Protein AF-A0A8I1Y0J4-F1 (afdb_monomer_lite)

Radius of gyration: 30.96 Å; chains: 1; bounding box: 64×59×78 Å

Foldseek 3Di:
DDPCLVVLNVLVVQCVPPQFFDPVSNVCVVPPVPVSSVLSVLVVVLVVCVVVLLPPVVCVVVSLVSQLVNLVCSCVGRVPVVVSVVSNVVSVVSDDPVNVVVVVVVVVVVVVVVLVVLLVVLQVCLVVPVQQQAKEKEFAPQFPVRVVVVVVLVSQQSNNSYHYDYVVPPPVCVVLVHDPVQCLQWIWMAGSNGSPDIDTFLRVVLSSLVNRPVSVVVNVVSVVCVVVVNRVVVRNVVSVPTDGHDDPPPPPPPDPDPDPDD

Sequence (262 aa):
MGEMWQNGTALYYISQVREFSRPILDYMVNHYVGLTILFTYLSIIVKISFPFAVINKSLKPFVVIAMILFHAGIGIGMGLLTFSLIMIVMELLLFTDREYKKLYHFIKISFRKISITIRRKTRKLGYVSFQHKQILVFYDGWCPVCTNIKDNLYKLDYFRMLRLVSFRNSSLVQAYKLDVNELERRMHSFSMNDSSKIQRGIDSIAQICTRIPYLWWAVPFIIIFKKMGIGGYLYDYIASKRKVIPVGNCDDLCELQPKRVH

Structure (mmCIF, N/CA/C/O backbone):
data_AF-A0A8I1Y0J4-F1
#
_entry.id   AF-A0A8I1Y0J4-F1
#
loop_
_atom_site.group_PDB
_atom_site.id
_atom_site.type_symbol
_atom_site.label_atom_id
_atom_site.label_alt_id
_atom_site.label_comp_id
_atom_site.label_asym_id
_atom_site.label_entity_id
_atom_site.label_seq_id
_atom_site.pdbx_PDB_ins_code
_atom_site.Cartn_x
_atom_site.Cartn_y
_atom_site.Cartn_z
_atom_site.occupancy
_atom_site.B_iso_or_equiv
_atom_site.auth_seq_id
_atom_site.auth_comp_id
_atom_site.auth_asym_id
_atom_site.auth_atom_id
_atom_site.pdbx_PDB_model_num
ATOM 1 N N . MET A 1 1 ? 24.777 0.415 -37.347 1.00 61.56 1 MET A N 1
ATOM 2 C CA . MET A 1 1 ? 24.044 1.560 -36.753 1.00 61.56 1 MET A CA 1
ATOM 3 C C . MET A 1 1 ? 24.546 2.844 -37.398 1.00 61.56 1 MET A C 1
ATOM 5 O O . MET A 1 1 ? 25.732 2.892 -37.700 1.00 61.56 1 MET A O 1
ATOM 9 N N . GLY A 1 2 ? 23.677 3.836 -37.624 1.00 86.81 2 GLY A N 1
ATOM 10 C CA . GLY A 1 2 ? 24.054 5.120 -38.241 1.00 86.81 2 GLY A CA 1
ATOM 11 C C . GLY A 1 2 ? 24.901 6.023 -37.332 1.00 86.81 2 GLY A C 1
ATOM 12 O O . GLY A 1 2 ? 24.924 5.822 -36.118 1.00 86.81 2 GLY A O 1
ATOM 13 N N . GLU A 1 3 ? 25.568 7.022 -37.918 1.00 89.62 3 GLU A N 1
ATOM 14 C CA . GLU A 1 3 ? 26.552 7.899 -37.251 1.00 89.62 3 GLU A CA 1
ATOM 15 C C . GLU A 1 3 ? 26.012 8.607 -36.000 1.00 89.62 3 GLU A C 1
ATOM 17 O O . GLU A 1 3 ? 26.704 8.693 -34.989 1.00 89.62 3 GLU A O 1
ATOM 22 N N . MET A 1 4 ? 24.741 9.023 -36.001 1.00 89.19 4 MET A N 1
ATOM 23 C CA . MET A 1 4 ? 24.112 9.684 -34.845 1.00 89.19 4 MET A CA 1
ATOM 24 C C . MET A 1 4 ? 24.135 8.828 -33.566 1.00 89.19 4 MET A C 1
ATOM 26 O O . MET A 1 4 ? 24.232 9.351 -32.458 1.00 89.19 4 MET A O 1
ATOM 30 N N . TRP A 1 5 ? 24.052 7.501 -33.699 1.00 90.75 5 TRP A N 1
ATOM 31 C CA . TRP A 1 5 ? 24.112 6.583 -32.557 1.00 90.75 5 TRP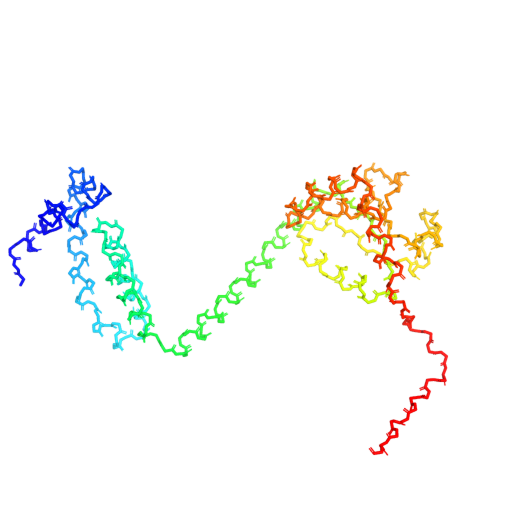 A CA 1
ATOM 32 C C . TRP A 1 5 ? 25.545 6.367 -32.069 1.00 90.75 5 TRP A C 1
ATOM 34 O O . TRP A 1 5 ? 25.752 6.192 -30.873 1.00 90.75 5 TRP A O 1
ATOM 44 N N . GLN A 1 6 ? 26.521 6.404 -32.980 1.00 91.69 6 GLN A N 1
ATOM 45 C CA . GLN A 1 6 ? 27.943 6.276 -32.648 1.00 91.69 6 GLN A CA 1
ATOM 46 C C . GLN A 1 6 ? 28.472 7.531 -31.953 1.00 91.69 6 GLN A C 1
ATOM 48 O O . GLN A 1 6 ? 29.283 7.428 -31.044 1.00 91.69 6 GLN A O 1
ATOM 53 N N . ASN A 1 7 ? 27.960 8.701 -32.337 1.00 91.62 7 ASN A N 1
ATOM 54 C CA . ASN A 1 7 ? 28.353 9.986 -31.763 1.00 91.62 7 ASN A CA 1
ATOM 55 C C . ASN A 1 7 ? 27.549 10.356 -30.501 1.00 91.62 7 ASN A C 1
ATOM 57 O O . ASN A 1 7 ? 27.765 11.418 -29.924 1.00 91.62 7 ASN A O 1
ATOM 61 N N . GLY A 1 8 ? 26.599 9.517 -30.066 1.00 91.94 8 GLY A N 1
ATOM 62 C CA . GLY A 1 8 ? 25.766 9.779 -28.885 1.00 91.94 8 GLY A CA 1
ATOM 63 C C . GLY A 1 8 ? 24.739 10.909 -29.059 1.00 91.94 8 GLY A C 1
ATOM 64 O O . GLY A 1 8 ? 24.173 11.375 -28.073 1.00 91.94 8 GLY A O 1
ATOM 65 N N . THR A 1 9 ? 24.483 11.350 -30.293 1.00 92.56 9 THR A N 1
ATOM 66 C CA . THR A 1 9 ? 23.595 12.479 -30.620 1.00 92.56 9 THR A CA 1
ATOM 67 C C . THR A 1 9 ? 22.200 12.049 -31.073 1.00 92.56 9 THR A C 1
ATOM 69 O O . THR A 1 9 ? 21.330 12.893 -31.272 1.00 92.56 9 THR A O 1
ATOM 72 N N . ALA A 1 10 ? 21.942 10.746 -31.215 1.00 92.50 10 ALA A N 1
ATOM 73 C CA . ALA A 1 10 ? 20.677 10.236 -31.743 1.00 92.50 10 ALA A CA 1
ATOM 74 C C . ALA A 1 10 ? 19.446 10.739 -30.976 1.00 92.50 10 ALA A C 1
ATOM 76 O O . ALA A 1 10 ? 18.481 11.169 -31.604 1.00 92.50 10 ALA A O 1
ATOM 77 N N . LEU A 1 11 ? 19.476 10.737 -29.637 1.00 91.75 11 LEU A N 1
ATOM 78 C CA . LEU A 1 11 ? 18.337 11.213 -28.848 1.00 91.75 11 LEU A CA 1
ATOM 79 C C . LEU A 1 11 ? 18.075 12.715 -29.045 1.00 91.75 11 LEU A C 1
ATOM 81 O O . LEU A 1 11 ? 16.916 13.120 -29.045 1.00 91.75 11 LEU A O 1
ATOM 85 N N . TYR A 1 12 ? 19.126 13.512 -29.284 1.00 92.44 12 TYR A N 1
ATOM 86 C CA . TYR A 1 12 ? 18.993 14.937 -29.591 1.00 92.44 12 TYR A CA 1
ATOM 87 C C . TYR A 1 12 ? 18.249 15.160 -30.903 1.00 92.44 12 TYR A C 1
ATOM 89 O O . TYR A 1 12 ? 17.273 15.899 -30.942 1.00 92.44 12 TYR A O 1
ATOM 97 N N . TYR A 1 13 ? 18.664 14.484 -31.974 1.00 91.50 13 TYR A N 1
ATOM 98 C CA . TYR A 1 13 ? 18.010 14.638 -33.273 1.00 91.50 13 TYR A CA 1
ATOM 99 C C . TYR A 1 13 ? 16.569 14.126 -33.264 1.00 91.50 13 TYR A C 1
ATOM 101 O O . TYR A 1 13 ? 15.699 14.733 -33.883 1.00 91.50 13 TYR A O 1
ATOM 109 N N . ILE A 1 14 ? 16.295 13.048 -32.522 1.00 89.94 14 ILE A N 1
ATOM 110 C CA . ILE A 1 14 ? 14.934 12.525 -32.363 1.00 89.94 14 ILE A CA 1
ATOM 111 C C . ILE A 1 14 ? 14.034 13.545 -31.652 1.00 89.94 14 ILE A C 1
ATOM 113 O O . ILE A 1 14 ? 12.892 13.726 -32.068 1.00 89.94 14 ILE A O 1
ATOM 117 N N . SER A 1 15 ? 14.531 14.246 -30.626 1.00 91.19 15 SER A N 1
ATOM 118 C CA . SER A 1 15 ? 13.727 15.239 -29.903 1.00 91.19 15 SER A CA 1
ATOM 119 C C . SER A 1 15 ? 13.452 16.519 -30.702 1.00 91.19 15 SER A C 1
ATOM 121 O O . SER A 1 15 ? 12.588 17.291 -30.296 1.00 91.19 15 SER A O 1
ATOM 123 N N . GLN A 1 16 ? 14.138 16.754 -31.829 1.00 91.56 16 GLN A N 1
ATOM 124 C CA . GLN A 1 16 ? 13.836 17.880 -32.728 1.00 91.56 16 GLN A CA 1
ATOM 125 C C . GLN A 1 16 ? 12.615 17.620 -33.623 1.00 91.56 16 GLN A C 1
ATOM 127 O O . GLN A 1 16 ? 12.078 18.547 -34.232 1.00 91.56 16 GLN A O 1
ATOM 132 N N . VAL A 1 17 ? 12.148 16.370 -33.700 1.00 93.12 17 VAL A N 1
ATOM 133 C CA . VAL A 1 17 ? 10.918 16.025 -34.416 1.00 93.12 17 VAL A CA 1
ATOM 134 C C . VAL A 1 17 ? 9.727 16.334 -33.514 1.00 93.12 17 VAL A C 1
ATOM 136 O O . VAL A 1 17 ? 9.515 15.676 -32.493 1.00 93.12 17 VAL A O 1
ATOM 139 N N . ARG A 1 18 ? 8.940 17.349 -33.887 1.00 89.12 18 ARG A N 1
ATOM 140 C CA . ARG A 1 18 ? 7.847 17.894 -33.060 1.00 89.12 18 ARG A CA 1
ATOM 141 C C . ARG A 1 18 ? 6.792 16.846 -32.716 1.00 89.12 18 ARG A C 1
ATOM 143 O O . ARG A 1 18 ? 6.231 16.869 -31.626 1.00 89.12 18 ARG A O 1
ATOM 150 N N . GLU A 1 19 ? 6.551 15.909 -33.623 1.00 90.06 19 GLU A N 1
ATOM 151 C CA . GLU A 1 19 ? 5.583 14.825 -33.478 1.00 90.06 19 GLU A CA 1
ATOM 152 C C . GLU A 1 19 ? 5.996 13.797 -32.409 1.00 90.06 19 GLU A C 1
ATOM 154 O O . GLU A 1 19 ? 5.130 13.146 -31.826 1.00 90.06 19 GLU A O 1
ATOM 159 N N . PHE A 1 20 ? 7.297 13.666 -32.120 1.00 88.62 20 PHE A N 1
ATOM 160 C CA . PHE A 1 20 ? 7.857 12.657 -31.209 1.00 88.62 20 PHE A CA 1
ATOM 161 C C . PHE A 1 20 ? 8.602 13.258 -30.013 1.00 88.62 20 PHE A C 1
ATOM 163 O O . PHE A 1 20 ? 9.415 12.579 -29.384 1.00 88.62 20 PHE A O 1
ATOM 170 N N . SER A 1 21 ? 8.328 14.520 -29.679 1.00 93.62 21 SER A N 1
ATOM 171 C CA . SER A 1 21 ? 9.000 15.229 -28.592 1.00 93.62 21 SER A CA 1
ATOM 172 C C . SER A 1 21 ? 7.991 15.864 -27.642 1.00 93.62 21 SER A C 1
ATOM 174 O O . SER A 1 21 ? 7.195 16.724 -28.018 1.00 93.62 21 SER A O 1
ATOM 176 N N . ARG A 1 22 ? 7.991 15.419 -26.381 1.00 93.75 22 ARG A N 1
ATOM 177 C CA . ARG A 1 22 ? 7.232 16.057 -25.295 1.00 93.75 22 ARG A CA 1
ATOM 178 C C . ARG A 1 22 ? 8.121 17.053 -24.548 1.00 93.75 22 ARG A C 1
ATOM 180 O O . ARG A 1 22 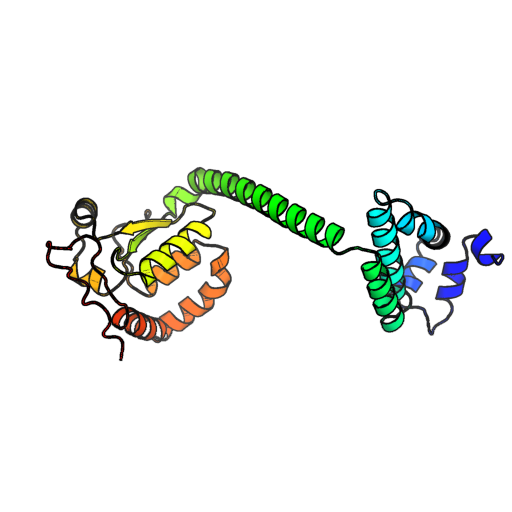? 9.335 16.851 -24.501 1.00 93.75 22 ARG A O 1
ATOM 187 N N . PRO A 1 23 ? 7.534 18.052 -23.856 1.00 93.62 23 PRO A N 1
ATOM 188 C CA . PRO A 1 23 ? 8.301 19.075 -23.139 1.00 93.62 23 PRO A CA 1
ATOM 189 C C . PRO A 1 23 ? 9.357 18.518 -22.178 1.00 93.62 23 PRO A C 1
ATOM 191 O O . PRO A 1 23 ? 10.418 19.105 -22.023 1.00 93.62 23 PRO A O 1
ATOM 194 N N . ILE A 1 24 ? 9.092 17.365 -21.556 1.00 93.75 24 ILE A N 1
ATOM 195 C CA . ILE A 1 24 ? 10.043 16.709 -20.651 1.00 93.75 24 ILE A CA 1
ATOM 196 C C . ILE A 1 24 ? 11.314 16.228 -21.364 1.00 93.75 24 ILE A C 1
ATOM 198 O O . ILE A 1 24 ? 12.409 16.379 -20.825 1.00 93.75 24 ILE A O 1
ATOM 202 N N . LEU A 1 25 ? 11.175 15.662 -22.567 1.00 93.50 25 LEU A N 1
ATOM 203 C CA . LEU A 1 25 ? 12.299 15.154 -23.347 1.00 93.50 25 LEU A CA 1
ATOM 204 C C . LEU A 1 25 ? 13.079 16.308 -23.970 1.00 93.50 25 LEU A C 1
ATOM 206 O O . LEU A 1 25 ? 14.300 16.336 -23.851 1.00 93.50 25 LEU A O 1
ATOM 210 N N . ASP A 1 26 ? 12.375 17.270 -24.566 1.00 92.88 26 ASP A N 1
ATOM 211 C CA . ASP A 1 26 ? 12.983 18.469 -25.146 1.00 92.88 26 ASP A CA 1
ATOM 212 C C . ASP A 1 26 ? 13.793 19.253 -24.100 1.00 92.88 26 ASP A C 1
ATOM 214 O O . ASP A 1 26 ? 14.977 19.533 -24.292 1.00 92.88 26 ASP A O 1
ATOM 218 N N . TYR A 1 27 ? 13.201 19.504 -22.928 1.00 93.62 27 TYR A N 1
ATOM 219 C CA . TYR A 1 27 ? 13.887 20.175 -21.829 1.00 93.62 27 TYR A CA 1
ATOM 220 C C . TYR A 1 27 ? 15.147 19.420 -21.392 1.00 93.62 27 TYR A C 1
ATOM 222 O O . TYR A 1 27 ? 16.214 20.027 -21.276 1.00 93.62 27 TYR A O 1
ATOM 230 N N . MET A 1 28 ? 15.045 18.100 -21.185 1.00 95.00 28 MET A N 1
ATOM 231 C CA . MET A 1 28 ? 16.180 17.271 -20.779 1.00 95.00 28 MET A CA 1
ATOM 232 C C . MET A 1 28 ? 17.317 17.350 -21.798 1.00 95.00 28 MET A C 1
ATOM 234 O O . MET A 1 28 ? 18.469 17.550 -21.419 1.00 95.00 28 MET A O 1
ATOM 238 N N . VAL A 1 29 ? 16.987 17.207 -23.080 1.00 94.69 29 VAL A N 1
ATOM 239 C CA . VAL A 1 29 ? 17.973 17.164 -24.155 1.00 94.69 29 VAL A CA 1
ATOM 240 C C . VAL A 1 29 ? 18.716 18.492 -24.300 1.00 94.69 29 VAL A C 1
ATOM 242 O O . VAL A 1 29 ? 19.937 18.484 -24.462 1.00 94.69 29 VAL A O 1
ATOM 245 N N . ASN A 1 30 ? 17.998 19.613 -24.204 1.00 92.75 30 ASN A N 1
ATOM 246 C CA . ASN A 1 30 ? 18.565 20.948 -24.400 1.00 92.75 30 ASN A CA 1
ATOM 247 C C . ASN A 1 30 ? 19.373 21.449 -23.188 1.00 92.75 30 ASN A C 1
ATOM 249 O O . ASN A 1 30 ? 20.278 22.261 -23.358 1.00 92.75 30 ASN A O 1
ATOM 253 N N . HIS A 1 31 ? 19.083 20.961 -21.974 1.00 95.19 31 HIS A N 1
ATOM 254 C CA . HIS A 1 31 ? 19.746 21.422 -20.744 1.00 95.19 31 HIS A CA 1
ATOM 255 C C . HIS A 1 31 ? 20.794 20.441 -20.198 1.00 95.19 31 HIS A C 1
ATOM 257 O O . HIS A 1 31 ? 21.726 20.861 -19.513 1.00 95.19 31 HIS A O 1
ATOM 263 N N . TYR A 1 32 ? 20.680 19.142 -20.496 1.00 95.25 32 TYR A N 1
ATOM 264 C CA . TYR A 1 32 ? 21.523 18.094 -19.913 1.00 95.25 32 TYR A CA 1
ATOM 265 C C . TYR A 1 32 ? 22.158 17.192 -20.979 1.00 95.25 32 TYR A C 1
ATOM 267 O O . TYR A 1 32 ? 21.842 16.007 -21.090 1.00 95.25 32 TYR A O 1
ATOM 275 N N . VAL A 1 33 ? 23.140 17.725 -21.713 1.00 93.00 33 VAL A N 1
ATOM 276 C CA . VAL A 1 33 ? 23.868 16.997 -22.775 1.00 93.00 33 VAL A CA 1
ATOM 277 C C . VAL A 1 33 ? 24.436 15.653 -22.290 1.00 93.00 33 VAL A C 1
ATOM 279 O O . VAL A 1 33 ? 24.326 14.644 -22.985 1.00 93.00 33 VAL A O 1
ATOM 282 N N . GLY A 1 34 ? 24.983 15.601 -21.069 1.00 94.81 34 GLY A N 1
ATOM 283 C CA . GLY A 1 34 ? 25.515 14.360 -20.491 1.00 94.81 34 GLY A CA 1
ATOM 284 C C . GLY A 1 34 ? 24.459 13.261 -20.314 1.00 94.81 34 GLY A C 1
ATOM 285 O O . GLY A 1 34 ? 24.734 12.096 -20.603 1.00 94.81 34 GLY A O 1
ATOM 286 N N . LEU A 1 35 ? 23.234 13.621 -19.908 1.00 94.25 35 LEU A N 1
ATOM 287 C CA . LEU A 1 35 ? 22.121 12.670 -19.802 1.00 94.25 35 LEU A CA 1
ATOM 288 C C . LEU A 1 35 ? 21.661 12.193 -21.181 1.00 94.25 35 LEU A C 1
ATOM 290 O O . LEU A 1 35 ? 21.365 11.012 -21.348 1.00 94.25 35 LEU A O 1
ATOM 294 N N . THR A 1 36 ? 21.652 13.076 -22.180 1.00 93.44 36 THR A N 1
ATOM 295 C CA . THR A 1 36 ? 21.312 12.729 -23.568 1.00 93.44 36 THR A CA 1
ATOM 296 C C . THR A 1 36 ? 22.248 11.666 -24.136 1.00 93.44 36 THR A C 1
ATOM 298 O O . THR A 1 36 ? 21.786 10.669 -24.700 1.00 93.44 36 THR A O 1
ATOM 301 N N . ILE A 1 37 ? 23.558 11.836 -23.943 1.00 95.44 37 ILE A N 1
ATOM 302 C CA . ILE A 1 37 ? 24.573 10.868 -24.380 1.00 95.44 37 ILE A CA 1
ATOM 303 C C . ILE A 1 37 ? 24.396 9.544 -23.625 1.00 95.44 37 ILE A C 1
ATOM 305 O O . ILE A 1 37 ? 24.341 8.477 -24.241 1.00 95.44 37 ILE A O 1
ATOM 309 N N . LEU A 1 38 ? 24.239 9.609 -22.297 1.00 95.88 38 LEU A N 1
ATOM 310 C CA . LEU A 1 38 ? 24.035 8.434 -21.451 1.00 95.88 38 LEU A CA 1
ATOM 311 C C . LEU A 1 38 ? 22.816 7.616 -21.897 1.00 95.88 38 LEU A C 1
ATOM 313 O O . LEU A 1 38 ? 22.933 6.410 -22.105 1.00 95.88 38 LEU A O 1
ATOM 317 N N . PHE A 1 39 ? 21.656 8.253 -22.074 1.00 94.62 39 PHE A N 1
ATOM 318 C CA . PHE A 1 39 ? 20.436 7.562 -22.490 1.00 94.62 39 PHE A CA 1
ATOM 319 C C . PHE A 1 39 ? 20.503 7.053 -23.933 1.00 94.62 39 PHE A C 1
ATOM 321 O O . PHE A 1 39 ? 19.955 5.985 -24.222 1.00 94.62 39 PHE A O 1
ATOM 328 N N . THR A 1 40 ? 21.226 7.747 -24.819 1.00 94.00 40 THR A N 1
ATOM 329 C CA . THR A 1 40 ? 21.494 7.261 -26.180 1.00 94.00 40 THR A CA 1
ATOM 330 C C . THR A 1 40 ? 22.222 5.918 -26.137 1.00 94.00 40 THR A C 1
ATOM 332 O O . THR A 1 40 ? 21.733 4.942 -26.711 1.00 94.00 40 THR A O 1
ATOM 335 N N . TYR A 1 41 ? 23.320 5.811 -25.386 1.00 95.50 41 TYR A N 1
ATOM 336 C CA . TYR A 1 41 ? 24.045 4.544 -25.250 1.00 95.50 41 TYR A CA 1
ATOM 337 C C . TYR A 1 41 ? 23.285 3.498 -24.429 1.00 95.50 41 TYR A C 1
ATOM 339 O O . TYR A 1 41 ? 23.299 2.319 -24.787 1.00 95.50 41 TYR A O 1
ATOM 347 N N . LEU A 1 42 ? 22.556 3.902 -23.383 1.00 95.00 42 LEU A N 1
ATOM 348 C CA . LEU A 1 42 ? 21.723 2.987 -22.600 1.00 95.00 42 LEU A CA 1
ATOM 349 C C . LEU A 1 42 ? 20.687 2.282 -23.482 1.00 95.00 42 LEU A C 1
ATOM 351 O O . LEU A 1 42 ? 20.484 1.079 -23.344 1.00 95.00 42 LEU A O 1
ATOM 355 N N . SER A 1 43 ? 20.078 2.993 -24.435 1.00 93.81 43 SER A N 1
ATOM 356 C CA . SER A 1 43 ? 19.118 2.393 -25.368 1.00 93.81 43 SER A CA 1
ATOM 357 C C . SER A 1 43 ? 19.739 1.296 -26.245 1.00 93.81 43 SER A C 1
ATOM 359 O O . SER A 1 43 ? 19.085 0.298 -26.550 1.00 93.81 43 SER A O 1
ATOM 361 N N . ILE A 1 44 ? 21.013 1.444 -26.625 1.00 94.12 44 ILE A N 1
ATOM 362 C CA . ILE A 1 44 ? 21.758 0.437 -27.389 1.00 94.12 44 ILE A CA 1
ATOM 363 C C . ILE A 1 44 ? 22.029 -0.780 -26.506 1.00 94.12 44 ILE A C 1
ATOM 365 O O . ILE A 1 44 ? 21.774 -1.910 -26.924 1.00 94.12 44 ILE A O 1
ATOM 369 N N . ILE A 1 45 ? 22.478 -0.549 -25.269 1.00 94.81 45 ILE A N 1
ATOM 370 C CA . ILE A 1 45 ? 22.728 -1.609 -24.285 1.00 94.81 45 ILE A CA 1
ATOM 371 C C . ILE A 1 45 ? 21.451 -2.420 -24.038 1.00 94.81 45 ILE A C 1
ATOM 373 O O . ILE A 1 45 ? 21.497 -3.648 -24.058 1.00 94.81 45 ILE A O 1
ATOM 377 N N . VAL A 1 46 ? 20.302 -1.758 -23.867 1.00 94.38 46 VAL A N 1
ATOM 378 C CA . VAL A 1 46 ? 19.001 -2.418 -23.672 1.00 94.38 46 VAL A CA 1
ATOM 379 C C . VAL A 1 46 ? 18.589 -3.246 -24.897 1.00 94.38 46 VAL A C 1
ATOM 381 O O . VAL A 1 46 ? 18.095 -4.358 -24.747 1.00 94.38 46 VAL A O 1
ATOM 384 N N . LYS A 1 47 ? 18.831 -2.762 -26.121 1.00 91.69 47 LYS A N 1
ATOM 385 C CA . LYS A 1 47 ? 18.532 -3.533 -27.344 1.00 91.69 47 LYS A CA 1
ATOM 386 C C . LYS A 1 47 ? 19.394 -4.790 -27.465 1.00 91.69 47 LYS A C 1
ATOM 388 O O . LYS A 1 47 ? 18.897 -5.842 -27.858 1.00 91.69 47 LYS A O 1
ATOM 393 N N . ILE A 1 48 ? 20.675 -4.690 -27.117 1.00 94.00 48 ILE A N 1
ATOM 394 C CA . ILE A 1 48 ? 21.619 -5.815 -27.179 1.00 94.00 48 ILE A CA 1
ATOM 395 C C . ILE A 1 48 ? 21.399 -6.792 -26.015 1.00 94.00 48 ILE A C 1
ATOM 397 O O . ILE A 1 48 ? 21.742 -7.965 -26.1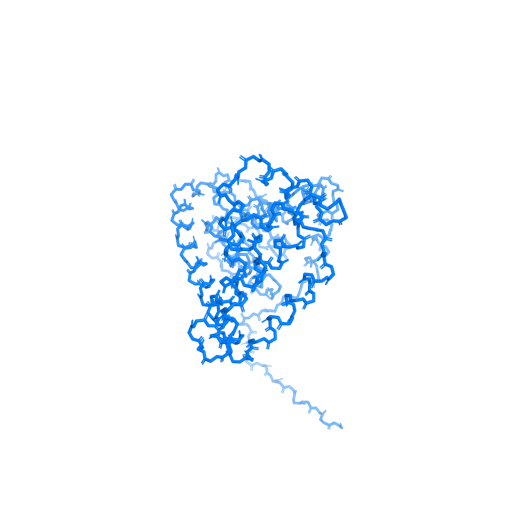30 1.00 94.00 48 ILE A O 1
ATOM 401 N N . SER A 1 49 ? 20.805 -6.353 -24.901 1.00 92.81 49 SER A N 1
ATOM 402 C CA . SER A 1 49 ? 20.643 -7.188 -23.708 1.00 92.81 49 SER A CA 1
ATOM 403 C C . SER A 1 49 ? 19.511 -8.226 -23.806 1.00 92.81 49 SER A C 1
ATOM 405 O O . SER A 1 49 ? 19.491 -9.175 -23.019 1.00 92.81 49 SER A O 1
ATOM 407 N N . PHE A 1 50 ? 18.610 -8.122 -24.790 1.00 90.12 50 PHE A N 1
ATOM 408 C CA . PHE A 1 50 ? 17.451 -9.016 -24.934 1.00 90.12 50 PHE A CA 1
ATOM 409 C C . PHE A 1 50 ? 17.785 -10.527 -24.958 1.00 90.12 50 PHE A C 1
ATOM 411 O O . PHE A 1 50 ? 17.155 -11.277 -24.208 1.00 90.12 50 PHE A O 1
ATOM 418 N N . PRO A 1 51 ? 18.793 -11.023 -25.711 1.00 91.50 51 PRO A N 1
ATOM 419 C CA . PRO A 1 51 ? 19.143 -12.448 -25.704 1.00 91.50 51 PRO A CA 1
ATOM 420 C C . PRO A 1 51 ? 19.554 -12.954 -24.315 1.00 91.50 51 PRO A C 1
ATOM 422 O O . PRO A 1 51 ? 19.262 -14.091 -23.941 1.00 91.50 51 PRO A O 1
ATOM 425 N N . PHE A 1 52 ? 20.176 -12.094 -23.505 1.00 90.94 52 PHE A N 1
ATOM 426 C CA . PHE A 1 52 ? 20.579 -12.435 -22.143 1.00 90.94 52 PHE A CA 1
ATOM 427 C C . PHE A 1 52 ? 19.374 -12.595 -21.211 1.00 90.94 52 PHE A C 1
ATOM 429 O O . PHE A 1 52 ? 19.438 -13.414 -20.292 1.00 90.94 52 PHE A O 1
ATOM 436 N N . ALA A 1 53 ? 18.263 -11.891 -21.466 1.00 90.62 53 ALA A N 1
ATOM 437 C CA . ALA A 1 53 ? 17.014 -12.095 -20.732 1.00 90.62 53 ALA A CA 1
ATOM 438 C C . ALA A 1 53 ? 16.403 -13.481 -20.988 1.00 90.62 53 ALA A C 1
ATOM 440 O O . ALA A 1 53 ? 15.823 -14.083 -20.082 1.00 90.62 53 ALA A O 1
ATOM 441 N N . VAL A 1 54 ? 16.554 -14.006 -22.206 1.00 90.44 54 VAL A N 1
ATOM 442 C CA . VAL A 1 54 ? 16.025 -15.322 -22.591 1.00 90.44 54 VAL A CA 1
ATOM 443 C C . VAL A 1 54 ? 16.899 -16.451 -22.040 1.00 90.44 54 VAL A C 1
ATOM 445 O O . VAL A 1 54 ? 16.382 -17.415 -21.474 1.00 90.44 54 VAL A O 1
ATOM 448 N N . ILE A 1 55 ? 18.223 -16.327 -22.168 1.00 91.56 55 ILE A N 1
ATOM 449 C CA . ILE A 1 55 ? 19.170 -17.403 -21.841 1.00 91.56 55 ILE A CA 1
ATOM 450 C C . ILE A 1 55 ? 19.443 -17.478 -20.331 1.00 91.56 55 ILE A C 1
ATOM 452 O O . ILE A 1 55 ? 19.479 -18.567 -19.753 1.00 91.56 55 ILE A O 1
ATOM 456 N N . ASN A 1 56 ? 19.626 -16.336 -19.661 1.00 91.81 56 ASN A N 1
ATOM 457 C CA . ASN A 1 56 ? 20.073 -16.298 -18.272 1.00 91.81 56 ASN A CA 1
ATOM 458 C C . ASN A 1 56 ? 18.939 -15.905 -17.314 1.00 91.81 56 ASN A C 1
ATOM 460 O O . ASN A 1 56 ? 18.584 -14.736 -17.174 1.00 91.81 56 ASN A O 1
ATOM 464 N N . LYS A 1 57 ? 18.431 -16.889 -16.564 1.00 88.75 57 LYS A N 1
ATOM 465 C CA . LYS A 1 57 ? 17.337 -16.706 -15.589 1.00 88.75 57 LYS A CA 1
ATOM 466 C C . LYS A 1 57 ? 17.680 -15.745 -14.446 1.00 88.75 57 LYS A C 1
ATOM 468 O O . LYS A 1 57 ? 16.772 -15.147 -13.878 1.00 88.75 57 LYS A O 1
ATOM 473 N N . SER A 1 58 ? 18.960 -15.601 -14.102 1.00 89.69 58 SER A N 1
ATOM 474 C CA . SER A 1 58 ? 19.407 -14.695 -13.038 1.00 89.69 58 SER A CA 1
ATOM 475 C C . SER A 1 58 ? 19.470 -13.245 -13.515 1.00 89.69 58 SER A C 1
ATOM 477 O O . SER A 1 58 ? 19.125 -12.342 -12.757 1.00 89.69 58 SER A O 1
ATOM 479 N N . LEU A 1 59 ? 19.872 -13.016 -14.772 1.00 92.06 59 LEU A N 1
ATOM 480 C CA . LEU A 1 59 ? 19.930 -11.676 -15.369 1.00 92.06 59 LEU A CA 1
ATOM 481 C C . LEU A 1 59 ? 18.579 -11.209 -15.917 1.00 92.06 59 LEU A C 1
ATOM 483 O O . LEU A 1 59 ? 18.323 -10.006 -15.932 1.00 92.06 59 LEU A O 1
ATOM 487 N N . LYS A 1 60 ? 17.703 -12.144 -16.306 1.00 94.19 60 LYS A N 1
ATOM 488 C CA . LYS A 1 60 ? 16.357 -11.875 -16.826 1.00 94.19 60 LYS A CA 1
ATOM 489 C C . LYS A 1 60 ? 15.618 -10.751 -16.092 1.00 94.19 60 LYS A C 1
ATOM 491 O O . LYS A 1 60 ? 15.248 -9.794 -16.767 1.00 94.19 60 LYS A O 1
ATOM 496 N N . PRO A 1 61 ? 15.395 -10.799 -14.761 1.00 93.12 61 PRO A N 1
ATOM 497 C CA . PRO A 1 61 ? 14.613 -9.760 -14.098 1.00 93.12 61 PRO A CA 1
ATOM 498 C C . PRO A 1 61 ? 15.233 -8.367 -14.233 1.00 93.12 61 PRO A C 1
ATOM 500 O O . PRO A 1 61 ? 14.504 -7.403 -14.433 1.00 93.12 61 PRO A O 1
ATOM 503 N N . PHE A 1 62 ? 16.561 -8.254 -14.186 1.00 94.38 62 PHE A N 1
ATOM 504 C CA . PHE A 1 62 ? 17.247 -6.969 -14.326 1.00 94.38 62 PHE A CA 1
ATOM 505 C C . PHE A 1 62 ? 17.128 -6.410 -15.744 1.00 94.38 62 PHE A C 1
ATOM 507 O O . PHE A 1 62 ? 16.847 -5.226 -15.914 1.00 94.38 62 PHE A O 1
ATOM 514 N N . VAL A 1 63 ? 17.287 -7.267 -16.757 1.00 95.25 63 VAL A N 1
ATOM 515 C CA . VAL A 1 63 ? 17.159 -6.862 -18.162 1.00 95.25 63 VAL A CA 1
ATOM 516 C C . VAL A 1 63 ? 15.725 -6.444 -18.483 1.00 95.25 63 VAL A C 1
ATOM 518 O O . VAL A 1 63 ? 15.524 -5.367 -19.033 1.00 95.25 63 VAL A O 1
ATOM 521 N N . VAL A 1 64 ? 14.727 -7.238 -18.083 1.00 95.44 64 VAL A N 1
ATOM 522 C CA . VAL A 1 64 ? 13.315 -6.917 -18.344 1.00 95.44 64 VAL A CA 1
ATOM 523 C C . VAL A 1 64 ? 12.900 -5.620 -17.641 1.00 95.44 64 VAL A C 1
ATOM 525 O O . VAL A 1 64 ? 12.216 -4.802 -18.242 1.00 95.44 64 VAL A O 1
ATOM 528 N N . ILE A 1 65 ? 13.365 -5.363 -16.412 1.00 95.62 65 ILE A N 1
ATOM 529 C CA . ILE A 1 65 ? 13.122 -4.075 -15.737 1.00 95.62 65 ILE A CA 1
ATOM 530 C C . ILE A 1 65 ? 13.735 -2.912 -16.529 1.00 95.62 65 ILE A C 1
ATOM 532 O O . ILE A 1 65 ? 13.080 -1.886 -16.701 1.00 95.62 65 ILE A O 1
ATOM 536 N N . ALA A 1 66 ? 14.965 -3.057 -17.031 1.00 95.75 66 ALA A N 1
ATOM 537 C CA . ALA A 1 66 ? 15.600 -2.022 -17.845 1.00 95.75 66 ALA A CA 1
ATOM 538 C C . ALA A 1 66 ? 14.833 -1.763 -19.155 1.00 95.75 66 ALA A C 1
ATOM 540 O O . ALA A 1 66 ? 14.684 -0.609 -19.554 1.00 95.75 66 ALA A O 1
ATOM 541 N N . MET A 1 67 ? 14.300 -2.813 -19.787 1.00 96.38 67 MET A N 1
ATOM 542 C CA . MET A 1 67 ? 13.454 -2.702 -20.978 1.00 96.38 67 MET A CA 1
ATOM 543 C C . MET A 1 67 ? 12.120 -1.994 -20.683 1.00 96.38 67 MET A C 1
ATOM 545 O O . MET A 1 67 ? 11.774 -1.045 -21.386 1.00 96.38 67 MET A O 1
ATOM 549 N N . ILE A 1 68 ? 11.439 -2.353 -19.588 1.00 97.56 68 ILE A N 1
ATOM 550 C CA . ILE A 1 68 ? 10.190 -1.699 -19.157 1.00 97.56 68 ILE A CA 1
ATOM 551 C C . ILE A 1 68 ? 10.427 -0.211 -18.891 1.00 97.56 68 ILE A C 1
ATOM 553 O O . ILE A 1 68 ? 9.648 0.634 -19.331 1.00 97.56 68 ILE A O 1
ATOM 557 N N . LEU A 1 69 ? 11.517 0.135 -18.196 1.00 97.31 69 LEU A N 1
ATOM 558 C CA . LEU A 1 69 ? 11.885 1.529 -17.937 1.00 97.31 69 LEU A CA 1
ATOM 559 C C . LEU A 1 69 ? 12.212 2.285 -19.228 1.00 97.31 69 LEU A C 1
ATOM 561 O O . LEU A 1 69 ? 11.815 3.441 -19.372 1.00 97.31 69 LEU A O 1
ATOM 565 N N . PHE A 1 70 ? 12.893 1.640 -20.174 1.00 96.50 70 PHE A N 1
ATOM 566 C CA . PHE A 1 70 ? 13.185 2.218 -21.480 1.00 96.50 70 PHE A CA 1
ATOM 567 C C . PHE A 1 70 ? 11.898 2.537 -22.256 1.00 96.50 70 PHE A C 1
ATOM 569 O O . PHE A 1 70 ? 11.721 3.669 -22.713 1.00 96.50 70 PHE A O 1
ATOM 576 N N . HIS A 1 71 ? 10.952 1.597 -22.337 1.00 97.50 71 HIS A N 1
ATOM 577 C CA . HIS A 1 71 ? 9.679 1.835 -23.019 1.00 97.50 71 HIS A CA 1
ATOM 578 C C . HIS A 1 71 ? 8.786 2.820 -22.273 1.00 97.50 71 HIS A C 1
ATOM 580 O O . HIS A 1 71 ? 8.145 3.647 -22.922 1.00 97.50 71 HIS A O 1
ATOM 586 N N . ALA A 1 72 ? 8.771 2.815 -20.939 1.00 97.31 72 ALA A N 1
ATOM 587 C CA . ALA A 1 72 ? 8.088 3.845 -20.157 1.00 97.31 72 ALA A CA 1
ATOM 588 C C . ALA A 1 72 ? 8.671 5.240 -20.452 1.00 97.31 72 ALA A C 1
ATOM 590 O O . ALA A 1 72 ? 7.918 6.192 -20.662 1.00 97.31 72 ALA A O 1
ATOM 591 N N . GLY A 1 73 ? 10.001 5.346 -20.558 1.00 95.12 73 GLY A N 1
ATOM 592 C CA . GLY A 1 73 ? 10.701 6.562 -20.971 1.00 95.12 73 GLY A CA 1
ATOM 593 C C . GLY A 1 73 ? 10.294 7.038 -22.366 1.00 95.12 73 GLY A C 1
ATOM 594 O O . GLY A 1 73 ? 10.019 8.221 -22.543 1.00 95.12 73 GLY A O 1
ATOM 595 N N . ILE A 1 74 ? 10.160 6.131 -23.339 1.00 95.31 74 ILE A N 1
ATOM 596 C CA . ILE A 1 74 ? 9.634 6.454 -24.677 1.00 95.31 74 ILE A CA 1
ATOM 597 C C . ILE A 1 74 ? 8.175 6.933 -24.602 1.00 95.31 74 ILE A C 1
ATOM 599 O O . ILE A 1 74 ? 7.817 7.933 -25.222 1.00 95.31 74 ILE A O 1
ATOM 603 N N . GLY A 1 75 ? 7.326 6.256 -23.824 1.00 96.44 75 GLY A N 1
ATOM 604 C CA . GLY A 1 75 ? 5.917 6.625 -23.668 1.00 96.44 75 GLY A CA 1
ATOM 605 C C . GLY A 1 75 ? 5.737 8.029 -23.084 1.00 96.44 75 GLY A C 1
ATOM 606 O O . GLY A 1 75 ? 4.934 8.810 -23.591 1.00 96.44 75 GLY A O 1
ATOM 607 N N . ILE A 1 76 ? 6.525 8.367 -22.060 1.00 95.38 76 ILE A N 1
ATOM 608 C CA . ILE A 1 76 ? 6.488 9.668 -21.376 1.00 95.38 76 ILE A CA 1
ATOM 609 C C . ILE A 1 76 ? 7.199 10.755 -22.198 1.00 95.38 76 ILE A C 1
ATOM 611 O O . ILE A 1 76 ? 6.657 11.843 -22.384 1.00 95.38 76 ILE A O 1
ATOM 615 N N . GLY A 1 77 ? 8.406 10.472 -22.688 1.00 94.50 77 GLY A N 1
ATOM 616 C CA . GLY A 1 77 ? 9.278 11.442 -23.351 1.00 94.50 77 GLY A CA 1
ATOM 617 C C . GLY A 1 77 ? 8.913 11.714 -24.806 1.00 94.50 77 GLY A C 1
ATOM 618 O O . GLY A 1 77 ? 8.920 12.865 -25.231 1.00 94.50 77 GLY A O 1
ATOM 619 N N . MET A 1 78 ? 8.547 10.680 -25.563 1.00 94.81 78 MET A N 1
ATOM 620 C CA . MET A 1 78 ? 8.192 10.809 -26.982 1.00 94.81 78 MET A CA 1
ATOM 621 C C . MET A 1 78 ? 6.678 10.831 -27.219 1.00 94.81 78 MET A C 1
ATOM 623 O O . MET A 1 78 ? 6.223 11.063 -28.333 1.00 94.81 78 MET A O 1
ATOM 627 N N . GLY A 1 79 ? 5.868 10.585 -26.182 1.00 93.75 79 GLY A N 1
ATOM 628 C CA . GLY A 1 79 ? 4.407 10.581 -26.286 1.00 93.75 79 GLY A CA 1
ATOM 629 C C . GLY A 1 79 ? 3.813 9.332 -26.943 1.00 93.75 79 GLY A C 1
ATOM 630 O O . GLY A 1 79 ? 2.619 9.318 -27.241 1.00 93.75 79 GLY A O 1
ATOM 631 N N . LEU A 1 80 ? 4.613 8.283 -27.148 1.00 95.00 80 LEU A N 1
ATOM 632 C CA . LEU A 1 80 ? 4.218 7.039 -27.815 1.00 95.00 80 LEU A CA 1
ATOM 633 C C . LEU A 1 80 ? 3.597 6.038 -26.827 1.00 95.00 80 LEU A C 1
ATOM 635 O O . LEU A 1 80 ? 4.133 4.954 -26.593 1.00 95.00 80 LEU A O 1
ATOM 639 N N . LEU A 1 81 ? 2.469 6.413 -26.216 1.00 95.62 81 LEU A N 1
ATOM 640 C CA . LEU A 1 81 ? 1.840 5.632 -25.141 1.00 95.62 81 LEU A CA 1
ATOM 641 C C . LEU A 1 81 ? 1.393 4.236 -25.590 1.00 95.62 81 LEU A C 1
ATOM 643 O O . LEU A 1 81 ? 1.690 3.257 -24.914 1.00 95.62 81 LEU A O 1
ATOM 647 N N . THR A 1 82 ? 0.705 4.121 -26.727 1.00 96.81 82 THR A N 1
ATOM 648 C CA . THR A 1 82 ? 0.180 2.832 -27.214 1.00 96.81 82 THR A CA 1
ATOM 649 C C . THR A 1 82 ? 1.303 1.853 -27.544 1.00 96.81 82 THR A C 1
ATOM 651 O O . THR A 1 82 ? 1.269 0.710 -27.096 1.00 96.81 82 THR A O 1
ATOM 654 N N . PHE A 1 83 ? 2.333 2.318 -28.253 1.00 96.44 83 PHE A N 1
ATOM 655 C CA . PHE A 1 83 ? 3.543 1.545 -28.529 1.00 96.44 83 PHE A CA 1
ATOM 656 C C . PHE A 1 83 ? 4.227 1.091 -27.233 1.00 96.44 83 PHE A C 1
ATOM 658 O O . PHE A 1 83 ? 4.498 -0.094 -27.061 1.00 96.44 83 PHE A O 1
ATOM 665 N N . SER A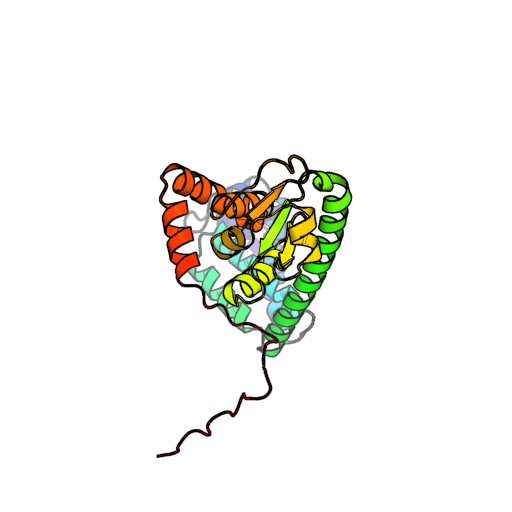 1 84 ? 4.448 2.019 -26.298 1.00 97.38 84 SER A N 1
ATOM 666 C CA . SER A 1 84 ? 5.084 1.736 -25.009 1.00 97.38 84 SER A CA 1
ATOM 667 C C . SER A 1 84 ? 4.333 0.666 -24.211 1.00 97.38 84 SER A C 1
ATOM 669 O O . SER A 1 84 ? 4.940 -0.300 -23.756 1.00 97.38 84 SER A O 1
ATOM 671 N N . LEU A 1 85 ? 3.005 0.780 -24.101 1.00 97.75 85 LEU A N 1
ATOM 672 C CA . LEU A 1 85 ? 2.180 -0.191 -23.380 1.00 97.75 85 LEU A CA 1
ATOM 673 C C . LEU A 1 85 ? 2.248 -1.587 -24.005 1.00 97.75 85 LEU A C 1
ATOM 675 O O . LEU A 1 85 ? 2.385 -2.568 -23.277 1.00 97.75 85 LEU A O 1
ATOM 679 N N . ILE A 1 86 ? 2.186 -1.685 -25.336 1.00 98.00 86 ILE A N 1
ATOM 680 C CA . ILE A 1 86 ? 2.290 -2.971 -26.038 1.00 98.00 86 ILE A CA 1
ATOM 681 C C . ILE A 1 86 ? 3.658 -3.610 -25.776 1.00 98.00 86 ILE A C 1
ATOM 683 O O . ILE A 1 86 ? 3.719 -4.793 -25.442 1.00 98.00 86 ILE A O 1
ATOM 687 N N . MET A 1 87 ? 4.744 -2.837 -25.864 1.00 97.56 87 MET A N 1
ATOM 688 C CA . MET A 1 87 ? 6.094 -3.346 -25.598 1.00 97.56 87 MET A CA 1
ATOM 689 C C . MET A 1 87 ? 6.249 -3.819 -24.147 1.00 97.56 87 MET A C 1
ATOM 691 O O . MET A 1 87 ? 6.748 -4.918 -23.923 1.00 97.56 87 MET A O 1
ATOM 695 N N . ILE A 1 88 ? 5.720 -3.069 -23.174 1.00 97.81 88 ILE A N 1
ATOM 696 C CA . ILE A 1 88 ? 5.732 -3.463 -21.755 1.00 97.81 88 ILE A CA 1
ATOM 697 C C . ILE A 1 88 ? 4.947 -4.763 -21.531 1.00 97.81 88 ILE A C 1
ATOM 699 O O . ILE A 1 88 ? 5.389 -5.635 -20.786 1.00 97.81 88 ILE A O 1
ATOM 703 N N . VAL A 1 89 ? 3.792 -4.937 -22.181 1.00 97.88 89 VAL A N 1
ATOM 704 C CA . VAL A 1 89 ? 3.035 -6.197 -22.095 1.00 97.88 89 VAL A CA 1
ATOM 705 C C . VAL A 1 89 ? 3.854 -7.358 -22.660 1.00 97.88 89 VAL A C 1
ATOM 707 O O . VAL A 1 89 ? 3.960 -8.394 -22.005 1.00 97.88 89 VAL A O 1
ATOM 710 N N . MET A 1 90 ? 4.482 -7.184 -23.826 1.00 95.69 90 MET A N 1
ATOM 711 C CA . MET A 1 90 ? 5.334 -8.213 -24.434 1.00 95.69 90 MET A CA 1
ATOM 712 C C . MET A 1 90 ? 6.537 -8.576 -23.554 1.00 95.69 90 MET A C 1
ATOM 714 O O . MET A 1 90 ? 6.909 -9.742 -23.452 1.00 95.69 90 MET A O 1
ATOM 718 N N . GLU A 1 91 ? 7.121 -7.599 -22.871 1.00 94.94 91 GLU A N 1
ATOM 719 C CA . GLU A 1 91 ? 8.216 -7.808 -21.922 1.00 94.94 91 GLU A CA 1
ATOM 720 C C . GLU A 1 91 ? 7.791 -8.609 -20.697 1.00 94.94 91 GLU A C 1
ATOM 722 O O . GLU A 1 91 ? 8.531 -9.477 -20.233 1.00 94.94 91 GLU A O 1
ATOM 727 N N . LEU A 1 92 ? 6.586 -8.359 -20.182 1.00 95.50 92 LEU A N 1
ATOM 728 C CA . LEU A 1 92 ? 6.035 -9.127 -19.069 1.00 95.50 92 LEU A CA 1
ATOM 729 C C . LEU A 1 92 ? 5.794 -10.594 -19.459 1.00 95.50 92 LEU A C 1
ATOM 731 O O . LEU A 1 92 ? 6.026 -11.478 -18.635 1.00 95.50 92 LEU A O 1
ATOM 735 N N . LEU A 1 93 ? 5.445 -10.881 -20.718 1.00 94.69 93 LEU A N 1
ATOM 736 C CA . LEU A 1 93 ? 5.289 -12.256 -21.216 1.00 94.69 93 LEU A CA 1
ATOM 737 C C . LEU A 1 93 ? 6.590 -13.082 -21.191 1.00 94.69 93 LEU A C 1
ATOM 739 O O . LEU A 1 93 ? 6.530 -14.309 -21.261 1.00 94.69 93 LEU A O 1
ATOM 743 N N . LEU A 1 94 ? 7.766 -12.457 -21.044 1.00 93.56 94 LEU A N 1
ATOM 744 C CA . LEU A 1 94 ? 9.040 -13.179 -20.891 1.00 93.56 94 LEU A CA 1
ATOM 745 C C . LEU A 1 94 ? 9.160 -13.923 -19.549 1.00 93.56 94 LEU A C 1
ATOM 747 O O . LEU A 1 94 ? 10.032 -14.793 -19.382 1.00 93.56 94 LEU A O 1
ATOM 751 N N . PHE A 1 95 ? 8.316 -13.581 -18.574 1.00 94.44 95 PHE A N 1
ATOM 752 C CA . PHE A 1 95 ? 8.256 -14.275 -17.297 1.00 94.44 95 PHE A CA 1
ATOM 753 C C . PHE A 1 95 ? 7.321 -15.479 -17.351 1.00 94.44 95 PHE A C 1
ATOM 755 O O . PHE A 1 95 ? 6.196 -15.433 -17.834 1.00 94.44 95 PHE A O 1
ATOM 762 N N . THR A 1 96 ? 7.790 -16.574 -16.769 1.00 92.75 96 THR A N 1
ATOM 763 C CA . THR A 1 96 ? 7.024 -17.810 -16.605 1.00 92.75 96 THR A CA 1
ATOM 764 C C . THR A 1 96 ? 6.158 -17.766 -15.345 1.00 92.75 96 THR A C 1
ATOM 766 O O . THR A 1 96 ? 6.502 -17.116 -14.354 1.00 92.75 96 THR A O 1
ATOM 769 N N . ASP A 1 97 ? 5.095 -18.573 -15.297 1.00 94.44 97 ASP A N 1
ATOM 770 C CA . ASP A 1 97 ? 4.230 -18.697 -14.110 1.00 94.44 97 ASP A CA 1
ATOM 771 C C . ASP A 1 97 ? 4.999 -19.028 -12.825 1.00 94.44 97 ASP A C 1
ATOM 773 O O . ASP A 1 97 ? 4.638 -18.602 -11.726 1.00 94.44 97 ASP A O 1
ATOM 777 N N . ARG A 1 98 ? 6.084 -19.806 -12.937 1.00 93.12 98 ARG A N 1
ATOM 778 C CA . ARG A 1 98 ? 6.935 -20.163 -11.794 1.00 93.12 98 ARG A CA 1
ATOM 779 C C . ARG A 1 98 ? 7.647 -18.936 -11.227 1.00 93.12 98 ARG A C 1
ATOM 781 O O . ARG A 1 98 ? 7.772 -18.824 -10.008 1.00 93.12 98 ARG A O 1
ATOM 788 N N . GLU A 1 99 ? 8.115 -18.036 -12.087 1.00 93.06 99 GLU A N 1
ATOM 789 C CA . GLU A 1 99 ? 8.765 -16.783 -11.692 1.00 93.06 99 GLU A CA 1
ATOM 790 C C . GLU A 1 99 ? 7.748 -15.840 -11.035 1.00 93.06 99 GLU A C 1
ATOM 792 O O . GLU A 1 99 ? 8.014 -15.337 -9.941 1.00 93.06 99 GLU A O 1
ATOM 797 N N . TYR A 1 100 ? 6.539 -15.720 -11.594 1.00 93.44 100 TYR A N 1
ATOM 798 C CA . TYR A 1 100 ? 5.450 -14.960 -10.972 1.00 93.44 100 TYR A CA 1
ATOM 799 C C . TYR A 1 100 ? 5.040 -15.506 -9.599 1.00 93.44 100 TYR A C 1
ATOM 801 O O . TYR A 1 100 ? 4.902 -14.742 -8.641 1.00 93.44 100 TYR A O 1
ATOM 809 N N . LYS A 1 101 ? 4.911 -16.831 -9.445 1.00 95.25 101 LYS A N 1
ATOM 810 C CA . LYS A 1 101 ? 4.603 -17.459 -8.146 1.00 95.25 101 LYS A CA 1
ATOM 811 C C . LYS A 1 101 ? 5.704 -17.217 -7.112 1.00 95.25 101 LYS A C 1
ATOM 813 O O . LYS A 1 101 ? 5.403 -16.934 -5.950 1.00 95.25 101 LYS A O 1
ATOM 818 N N . LYS A 1 102 ? 6.979 -17.290 -7.516 1.00 94.19 102 LYS A N 1
ATOM 819 C CA . LYS A 1 102 ? 8.118 -16.954 -6.644 1.00 94.19 102 LYS A CA 1
ATOM 820 C C . LYS A 1 102 ? 8.062 -15.495 -6.202 1.00 94.19 102 LYS A C 1
ATOM 822 O O . LYS A 1 102 ? 8.207 -15.230 -5.010 1.00 94.19 102 LYS A O 1
ATOM 827 N N . LEU A 1 103 ? 7.801 -14.574 -7.131 1.00 92.50 103 LEU A N 1
ATOM 828 C CA . LEU A 1 103 ? 7.651 -13.151 -6.835 1.00 92.50 103 LEU A CA 1
ATOM 829 C C . LEU A 1 103 ? 6.500 -12.905 -5.851 1.00 92.50 103 LEU A C 1
ATOM 831 O O . LEU A 1 103 ? 6.699 -12.236 -4.840 1.00 92.50 103 LEU A O 1
ATOM 835 N N . TYR A 1 104 ? 5.332 -13.510 -6.076 1.00 94.44 104 TYR A N 1
ATOM 836 C CA . TYR A 1 104 ? 4.190 -13.419 -5.163 1.00 94.44 104 TYR A CA 1
ATOM 837 C C . TYR A 1 104 ? 4.543 -13.890 -3.745 1.00 94.44 104 TYR A C 1
ATOM 839 O O . TYR A 1 104 ? 4.263 -13.195 -2.765 1.00 94.44 104 TYR A O 1
ATOM 847 N N . HIS A 1 105 ? 5.193 -15.050 -3.612 1.00 95.00 105 HIS A N 1
ATOM 848 C CA . HIS A 1 105 ? 5.602 -15.560 -2.304 1.00 95.00 105 HIS A CA 1
ATOM 849 C C . HIS A 1 105 ? 6.662 -14.684 -1.637 1.00 95.00 105 HIS A C 1
ATOM 851 O O . HIS A 1 105 ? 6.545 -14.410 -0.441 1.00 95.00 105 HIS A O 1
ATOM 857 N N . PHE A 1 106 ? 7.652 -14.203 -2.393 1.00 94.00 106 PHE A N 1
ATOM 858 C CA . PHE A 1 106 ? 8.655 -13.264 -1.898 1.00 94.00 106 PHE A CA 1
ATOM 859 C C . PHE A 1 106 ? 7.998 -11.987 -1.367 1.00 94.00 106 PHE A C 1
ATOM 861 O O . PHE A 1 106 ? 8.223 -11.620 -0.215 1.00 94.00 106 PHE A O 1
ATOM 868 N N . ILE A 1 107 ? 7.121 -11.366 -2.159 1.00 94.31 107 ILE A N 1
ATOM 869 C CA . ILE A 1 107 ? 6.358 -10.174 -1.780 1.00 94.31 107 ILE A CA 1
ATOM 870 C C . ILE A 1 107 ? 5.551 -10.449 -0.505 1.00 94.31 107 ILE A C 1
ATOM 872 O O . ILE A 1 107 ? 5.667 -9.707 0.470 1.00 94.31 107 ILE A O 1
ATOM 876 N N . LYS A 1 108 ? 4.800 -11.556 -0.448 1.00 94.88 108 LYS A N 1
ATOM 877 C CA . LYS A 1 108 ? 3.988 -11.943 0.718 1.00 94.88 108 LYS A CA 1
ATOM 878 C C . LYS A 1 108 ? 4.822 -12.120 1.992 1.00 94.88 108 LYS A C 1
ATOM 880 O O . LYS A 1 108 ? 4.417 -11.664 3.064 1.00 94.88 108 LYS A O 1
ATOM 885 N N . ILE A 1 109 ? 5.979 -12.776 1.899 1.00 94.00 109 ILE A N 1
ATOM 886 C CA . ILE A 1 109 ? 6.882 -12.995 3.039 1.00 94.00 109 ILE A CA 1
ATOM 887 C C . ILE A 1 109 ? 7.522 -11.675 3.478 1.00 94.00 109 ILE A C 1
ATOM 889 O O . ILE A 1 109 ? 7.547 -11.381 4.675 1.00 94.00 109 ILE A O 1
ATOM 893 N N . SER A 1 110 ? 8.000 -10.869 2.532 1.00 93.81 110 SER A N 1
ATOM 894 C CA . SER A 1 110 ? 8.605 -9.562 2.795 1.00 93.81 110 SER A CA 1
ATOM 895 C C . SER A 1 110 ? 7.609 -8.614 3.463 1.00 93.81 110 SER A C 1
ATOM 897 O O . SER A 1 110 ? 7.913 -8.070 4.525 1.00 93.81 110 SER A O 1
ATOM 899 N N . PHE A 1 111 ? 6.379 -8.511 2.947 1.00 93.31 111 PHE A N 1
ATOM 900 C CA . PHE A 1 111 ? 5.305 -7.744 3.588 1.00 93.31 111 PHE A CA 1
ATOM 901 C C . PHE A 1 111 ? 4.986 -8.254 4.994 1.00 93.31 111 PHE A C 1
ATOM 903 O O . PHE A 1 111 ? 4.811 -7.449 5.909 1.00 93.31 111 PHE A O 1
ATOM 910 N N . ARG A 1 112 ? 4.965 -9.576 5.215 1.00 91.50 112 ARG A N 1
ATOM 911 C CA . ARG A 1 112 ? 4.758 -10.146 6.556 1.00 91.50 112 ARG A CA 1
ATOM 912 C C . ARG A 1 112 ? 5.884 -9.760 7.520 1.00 91.50 112 ARG A C 1
ATOM 914 O O . ARG A 1 112 ? 5.593 -9.374 8.650 1.00 91.50 112 ARG A O 1
ATOM 921 N N . LYS A 1 113 ? 7.150 -9.828 7.093 1.00 92.44 113 LYS A N 1
ATOM 922 C CA . LYS A 1 113 ? 8.309 -9.412 7.907 1.00 92.44 113 LYS A CA 1
ATOM 923 C C . LYS A 1 113 ? 8.239 -7.923 8.246 1.00 92.44 113 LYS A C 1
ATOM 925 O O . LYS A 1 113 ? 8.329 -7.566 9.419 1.00 92.44 113 LYS A O 1
ATOM 930 N N . ILE A 1 114 ? 8.004 -7.076 7.242 1.00 92.19 114 ILE A N 1
ATOM 931 C CA . ILE A 1 114 ? 7.861 -5.623 7.403 1.00 92.19 114 ILE A CA 1
ATOM 932 C C . ILE A 1 114 ? 6.714 -5.304 8.368 1.00 92.19 114 ILE A C 1
ATOM 934 O O . ILE A 1 114 ? 6.914 -4.567 9.331 1.00 92.19 114 ILE A O 1
ATOM 938 N N . SER A 1 115 ? 5.541 -5.918 8.182 1.00 89.81 115 SER A N 1
ATOM 939 C CA . SER A 1 115 ? 4.378 -5.732 9.057 1.00 89.81 115 SER A CA 1
ATOM 940 C C . SER A 1 115 ? 4.685 -6.095 10.514 1.00 89.81 115 SER A C 1
ATOM 942 O O . SER A 1 115 ? 4.347 -5.333 11.419 1.00 89.81 115 SER A O 1
ATOM 944 N N . ILE A 1 116 ? 5.385 -7.209 10.766 1.00 89.69 116 ILE A N 1
ATOM 945 C CA . ILE A 1 116 ? 5.781 -7.609 12.126 1.00 89.69 116 ILE A CA 1
ATOM 946 C C . ILE A 1 116 ? 6.751 -6.593 12.738 1.00 89.69 116 ILE A C 1
ATOM 948 O O . ILE A 1 116 ? 6.564 -6.196 13.891 1.00 89.69 116 ILE A O 1
ATOM 952 N N . THR A 1 117 ? 7.761 -6.149 11.988 1.00 91.75 117 THR A N 1
ATOM 953 C CA . THR A 1 117 ? 8.740 -5.154 12.456 1.00 91.75 117 THR A CA 1
ATOM 954 C C . THR A 1 117 ? 8.069 -3.821 12.779 1.00 91.75 117 THR A C 1
ATOM 956 O O . THR A 1 117 ? 8.266 -3.285 13.874 1.00 91.75 117 THR A O 1
ATOM 959 N N . ILE A 1 118 ? 7.209 -3.323 11.883 1.00 90.94 118 ILE A N 1
ATOM 960 C CA . ILE A 1 118 ? 6.410 -2.112 12.105 1.00 90.94 118 ILE A CA 1
ATOM 961 C C . ILE A 1 118 ? 5.552 -2.282 13.357 1.00 90.94 118 ILE A C 1
ATOM 963 O O . ILE A 1 118 ? 5.582 -1.416 14.230 1.00 90.94 118 ILE A O 1
ATOM 967 N N . ARG A 1 119 ? 4.843 -3.409 13.506 1.00 89.00 119 ARG A N 1
ATOM 968 C CA . ARG A 1 119 ? 3.983 -3.682 14.669 1.00 89.00 119 ARG A CA 1
ATOM 969 C C . ARG A 1 119 ? 4.768 -3.737 15.980 1.00 89.00 119 ARG A C 1
ATOM 971 O O . ARG A 1 119 ? 4.280 -3.262 16.996 1.00 89.00 119 ARG A O 1
ATOM 978 N N . ARG A 1 120 ? 5.988 -4.282 15.997 1.00 89.94 120 ARG A N 1
ATOM 979 C CA . ARG A 1 120 ? 6.848 -4.276 17.198 1.00 89.94 120 ARG A CA 1
ATOM 980 C C . ARG A 1 120 ? 7.269 -2.855 17.582 1.00 89.94 120 ARG A C 1
ATOM 982 O O . ARG A 1 120 ? 7.121 -2.475 18.742 1.00 89.94 120 ARG A O 1
ATOM 989 N N . LYS A 1 121 ? 7.744 -2.062 16.614 1.00 91.94 121 LYS A N 1
ATOM 990 C CA . LYS A 1 121 ? 8.213 -0.686 16.852 1.00 91.94 121 LYS A CA 1
ATOM 991 C C . LYS A 1 121 ? 7.070 0.236 17.288 1.00 91.94 121 LYS A C 1
ATOM 993 O O . LYS A 1 121 ? 7.200 0.942 18.283 1.00 91.94 121 LYS A O 1
ATOM 998 N N . THR A 1 122 ? 5.937 0.173 16.592 1.00 91.50 122 THR A N 1
ATOM 999 C CA . THR A 1 122 ? 4.731 0.962 16.908 1.00 91.50 122 THR A CA 1
ATOM 1000 C C . THR A 1 122 ? 4.128 0.597 18.261 1.00 91.50 122 THR A C 1
ATOM 1002 O O . THR A 1 122 ? 3.740 1.496 18.996 1.00 91.50 122 THR A O 1
ATOM 1005 N N . ARG A 1 123 ? 4.138 -0.681 18.665 1.00 90.19 123 ARG A N 1
ATOM 1006 C CA . ARG A 1 123 ? 3.699 -1.092 20.011 1.00 90.19 123 ARG A CA 1
ATOM 1007 C C . ARG A 1 123 ? 4.599 -0.572 21.127 1.00 90.19 123 ARG A C 1
ATOM 1009 O O . ARG A 1 123 ? 4.079 -0.134 22.146 1.00 90.19 123 ARG A O 1
ATOM 1016 N N . LYS A 1 124 ? 5.926 -0.602 20.944 1.00 90.12 124 LYS A N 1
ATOM 1017 C CA . LYS A 1 124 ? 6.864 -0.007 21.913 1.00 90.12 124 LYS A CA 1
ATOM 1018 C C . LYS A 1 124 ? 6.607 1.496 22.048 1.00 90.12 124 LYS A C 1
ATOM 1020 O O . LYS A 1 124 ? 6.511 1.997 23.161 1.00 90.12 124 LYS A O 1
ATOM 1025 N N . LEU A 1 125 ? 6.439 2.186 20.919 1.00 90.44 125 LEU A N 1
ATOM 1026 C CA . LEU A 1 125 ? 6.113 3.611 20.900 1.00 90.44 125 LEU A CA 1
ATOM 1027 C C . LEU A 1 125 ? 4.760 3.901 21.566 1.00 90.44 125 LEU A C 1
ATOM 1029 O O . LEU A 1 125 ? 4.654 4.832 22.351 1.00 90.44 125 LEU A O 1
ATOM 1033 N N . GLY A 1 126 ? 3.742 3.080 21.308 1.00 87.94 126 GLY A N 1
ATOM 1034 C CA . GLY A 1 126 ? 2.430 3.210 21.936 1.00 87.94 126 GLY A CA 1
ATOM 1035 C C . GLY A 1 126 ? 2.466 3.058 23.454 1.00 87.94 126 GLY A C 1
ATOM 1036 O O . GLY A 1 126 ? 1.851 3.858 24.152 1.00 87.94 126 GLY A O 1
ATOM 1037 N N . TYR A 1 127 ? 3.254 2.107 23.961 1.00 86.38 127 TYR A N 1
ATOM 1038 C CA . TYR A 1 127 ? 3.463 1.938 25.399 1.00 86.38 127 TYR A CA 1
ATOM 1039 C C . TYR A 1 127 ? 4.154 3.151 26.039 1.00 86.38 127 TYR A C 1
ATOM 1041 O O . TYR A 1 127 ? 3.720 3.607 27.084 1.00 86.38 127 TYR A O 1
ATOM 1049 N N . VAL A 1 128 ? 5.193 3.707 25.406 1.00 89.19 128 VAL A N 1
ATOM 1050 C CA . VAL A 1 128 ? 5.955 4.832 25.982 1.00 89.19 128 VAL A CA 1
ATOM 1051 C C . VAL A 1 128 ? 5.219 6.169 25.838 1.00 89.19 128 VAL A C 1
ATOM 1053 O O . VAL A 1 128 ? 5.190 6.961 26.772 1.00 89.19 128 VAL A O 1
ATOM 1056 N N . SER A 1 129 ? 4.623 6.445 24.676 1.00 89.44 129 SER A N 1
ATOM 1057 C CA . SER A 1 129 ? 4.102 7.779 24.340 1.00 89.44 129 SER A CA 1
ATOM 1058 C C . SER A 1 129 ? 2.581 7.904 24.430 1.00 89.44 129 SER A C 1
ATOM 1060 O O . SER A 1 129 ? 2.079 9.010 24.621 1.00 89.44 129 SER A O 1
ATOM 1062 N N . PHE A 1 130 ? 1.824 6.812 24.278 1.00 88.12 130 PHE A N 1
ATOM 1063 C CA . PHE A 1 130 ? 0.361 6.862 24.130 1.00 88.12 130 PHE A CA 1
ATOM 1064 C C . PHE A 1 130 ? -0.415 6.100 25.210 1.00 88.12 130 PHE A C 1
ATOM 1066 O O . PHE A 1 130 ? -1.630 5.952 25.084 1.00 88.12 130 PHE A O 1
ATOM 1073 N N . GLN A 1 131 ? 0.237 5.682 26.299 1.00 85.25 131 GLN A N 1
ATOM 1074 C CA . GLN A 1 131 ? -0.414 4.957 27.397 1.00 85.25 131 GLN A CA 1
ATOM 1075 C C . GLN A 1 131 ? -1.601 5.727 27.999 1.00 85.25 131 GLN A C 1
ATOM 1077 O O . GLN A 1 131 ? -2.673 5.163 28.191 1.00 85.25 131 GLN A O 1
ATOM 1082 N N . HIS A 1 132 ? -1.455 7.038 28.200 1.00 86.94 132 HIS A N 1
ATOM 1083 C CA . HIS A 1 132 ? -2.513 7.913 28.722 1.00 86.94 132 HIS A CA 1
ATOM 1084 C C . HIS A 1 132 ? -3.715 8.061 27.760 1.00 86.94 132 HIS A C 1
ATOM 1086 O O . HIS A 1 132 ? -4.832 8.367 28.167 1.00 86.94 132 HIS A O 1
ATOM 1092 N N . LYS A 1 133 ? -3.525 7.797 26.458 1.00 89.25 133 LYS A N 1
ATOM 1093 C CA . LYS A 1 133 ? -4.591 7.839 25.437 1.00 89.25 133 LYS A CA 1
ATOM 1094 C C . LYS A 1 133 ? -5.296 6.495 25.247 1.00 89.25 133 LYS A C 1
ATOM 1096 O O . LYS A 1 133 ? -6.193 6.413 24.402 1.00 89.25 133 LYS A O 1
ATOM 1101 N N . GLN A 1 134 ? -4.894 5.463 25.990 1.00 92.19 134 GLN A N 1
ATOM 1102 C CA . GLN A 1 134 ? -5.501 4.142 25.912 1.00 92.19 134 GLN A CA 1
ATOM 1103 C C . GLN A 1 134 ? -6.977 4.202 26.317 1.00 92.19 134 GLN A C 1
ATOM 1105 O O . GLN A 1 134 ? -7.363 4.948 27.219 1.00 92.19 134 GLN A O 1
ATOM 1110 N N . ILE A 1 135 ? -7.800 3.401 25.646 1.00 93.12 135 ILE A N 1
ATOM 1111 C CA . ILE A 1 135 ? -9.212 3.241 25.978 1.00 93.12 135 ILE A CA 1
ATOM 1112 C C . ILE A 1 135 ? -9.515 1.783 26.330 1.00 93.12 135 ILE A C 1
ATOM 1114 O O . ILE A 1 135 ? -8.959 0.855 25.736 1.00 93.12 135 ILE A O 1
ATOM 1118 N N . LEU A 1 136 ? -10.396 1.585 27.306 1.00 92.62 136 LEU A N 1
ATOM 1119 C CA . LEU A 1 136 ? -10.950 0.291 27.686 1.00 92.62 136 LEU A CA 1
ATOM 1120 C C . LEU A 1 136 ? -12.314 0.147 27.019 1.00 92.62 136 LEU A C 1
ATOM 1122 O O . LEU A 1 136 ? -13.166 1.010 27.186 1.00 92.62 136 LEU A O 1
ATOM 1126 N N . VAL A 1 137 ? -12.513 -0.917 26.250 1.00 93.38 137 VAL A N 1
ATOM 1127 C CA . VAL A 1 137 ? -13.733 -1.160 25.476 1.00 93.38 137 VAL A CA 1
ATOM 1128 C C . VAL A 1 137 ? -14.318 -2.501 25.897 1.00 93.38 137 VAL A C 1
ATOM 1130 O O . VAL A 1 137 ? -13.655 -3.536 25.776 1.00 93.38 137 VAL A O 1
ATOM 1133 N N . PHE A 1 138 ? -15.561 -2.476 26.367 1.00 92.19 138 PHE A N 1
ATOM 1134 C CA . PHE A 1 138 ? -16.308 -3.666 26.751 1.00 92.19 138 PHE A CA 1
ATOM 1135 C C . PHE A 1 138 ? -17.128 -4.176 25.574 1.00 92.19 138 PHE A C 1
ATOM 1137 O O . PHE A 1 138 ? -17.869 -3.411 24.972 1.00 92.19 138 PHE A O 1
ATOM 1144 N N . TYR A 1 139 ? -17.017 -5.461 25.252 1.00 91.06 139 TYR A N 1
ATOM 1145 C CA . TYR A 1 139 ? -17.785 -6.091 24.175 1.00 91.06 139 TYR A CA 1
ATOM 1146 C C . TYR A 1 139 ? -18.474 -7.372 24.657 1.00 91.06 139 TYR A C 1
ATOM 1148 O O . TYR A 1 139 ? -18.076 -7.974 25.659 1.00 91.06 139 TYR A O 1
ATOM 1156 N N . ASP A 1 140 ? -19.493 -7.816 23.922 1.00 89.88 140 ASP A N 1
ATOM 1157 C CA . ASP A 1 140 ? -20.183 -9.072 24.217 1.00 89.88 140 ASP A CA 1
ATOM 1158 C C . ASP A 1 140 ? -19.403 -10.269 23.657 1.00 89.88 140 ASP A C 1
ATOM 1160 O O . ASP A 1 140 ? -19.205 -10.387 22.445 1.00 89.88 140 ASP A O 1
ATOM 1164 N N . GLY A 1 141 ? -18.960 -11.161 24.546 1.00 86.88 141 GLY A N 1
ATOM 1165 C CA . GLY A 1 141 ? -18.210 -12.367 24.179 1.00 86.88 141 GLY A CA 1
ATOM 1166 C C . GLY A 1 141 ? -19.061 -13.441 23.498 1.00 86.88 141 GLY A C 1
ATOM 1167 O O . GLY A 1 141 ? -18.522 -14.264 22.765 1.00 86.88 141 GLY A O 1
ATOM 1168 N N . TRP A 1 142 ? -20.380 -13.409 23.689 1.00 88.81 142 TRP A N 1
ATOM 1169 C CA . TRP A 1 142 ? -21.327 -14.363 23.103 1.00 88.81 142 TRP A CA 1
ATOM 1170 C C . TRP A 1 142 ? -21.892 -13.899 21.754 1.00 88.81 142 TRP A C 1
ATOM 1172 O O . TRP A 1 142 ? -22.711 -14.576 21.143 1.00 88.81 142 TRP A O 1
ATOM 1182 N N . CYS A 1 143 ? -21.467 -12.736 21.261 1.00 88.00 143 CYS A N 1
ATOM 1183 C CA . CYS A 1 143 ? -21.901 -12.165 19.990 1.00 88.00 143 CYS A CA 1
ATOM 1184 C C . CYS A 1 143 ? -20.830 -12.410 18.904 1.00 88.00 143 CYS A C 1
ATOM 1186 O O . CYS A 1 143 ? -19.794 -11.738 18.929 1.00 88.00 143 CYS A O 1
ATOM 1188 N N . PRO A 1 144 ? -21.056 -13.294 17.905 1.00 88.75 144 PRO A N 1
ATOM 1189 C CA . PRO A 1 144 ? -20.064 -13.594 16.861 1.00 88.75 144 PRO A CA 1
ATOM 1190 C C . PRO A 1 144 ? -19.648 -12.375 16.025 1.00 88.75 144 PRO A C 1
ATOM 1192 O O . PRO A 1 144 ? -18.499 -12.239 15.610 1.00 88.75 144 PRO A O 1
ATOM 1195 N N . VAL A 1 145 ? -20.582 -11.448 15.795 1.00 89.38 145 VAL A N 1
ATOM 1196 C CA . VAL A 1 145 ? -20.293 -10.182 15.103 1.00 89.38 145 VAL A CA 1
ATOM 1197 C C . VAL A 1 145 ? -19.320 -9.339 15.931 1.00 89.38 145 VAL A C 1
ATOM 1199 O O . VAL A 1 145 ? -18.339 -8.812 15.409 1.00 89.38 145 VAL A O 1
ATOM 1202 N N . CYS A 1 146 ? -19.556 -9.258 17.238 1.00 88.94 146 CYS A N 1
ATOM 1203 C CA . CYS A 1 146 ? -18.771 -8.466 18.173 1.00 88.94 146 CYS A CA 1
ATOM 1204 C C . CYS A 1 146 ? -17.361 -9.050 18.353 1.00 88.94 146 CYS A C 1
ATOM 1206 O O . CYS A 1 146 ? -16.380 -8.303 18.355 1.00 88.94 146 CYS A O 1
ATOM 1208 N N . THR A 1 147 ? -17.235 -10.378 18.431 1.00 90.75 147 THR A N 1
ATOM 1209 C CA . THR A 1 147 ? -15.936 -11.061 18.515 1.00 90.75 147 THR A CA 1
ATOM 1210 C C . THR A 1 147 ? -15.125 -10.905 17.227 1.00 90.75 147 THR A C 1
ATOM 1212 O O . THR A 1 147 ? -13.938 -10.581 17.300 1.00 90.75 147 THR A O 1
ATOM 1215 N N . ASN A 1 148 ? -15.758 -11.008 16.053 1.00 91.94 148 ASN A N 1
ATOM 1216 C CA . ASN A 1 148 ? -15.089 -10.775 14.771 1.00 91.94 148 ASN A CA 1
ATOM 1217 C C . ASN A 1 148 ? -14.610 -9.318 14.621 1.00 91.94 148 ASN A C 1
ATOM 1219 O O . ASN A 1 148 ? -13.482 -9.066 14.191 1.00 91.94 148 ASN A O 1
ATOM 1223 N N . ILE A 1 149 ? -15.430 -8.341 15.033 1.00 92.19 149 ILE A N 1
ATOM 1224 C CA . ILE A 1 149 ? -15.029 -6.926 15.069 1.00 92.19 149 ILE A CA 1
ATOM 1225 C C . ILE A 1 149 ? -13.838 -6.741 16.014 1.00 92.19 149 ILE A C 1
ATOM 1227 O O . ILE A 1 149 ? -12.837 -6.149 15.613 1.00 92.19 149 ILE A O 1
ATOM 1231 N N . LYS A 1 150 ? -13.894 -7.297 17.230 1.00 93.25 150 LYS A N 1
ATOM 1232 C CA . LYS A 1 150 ? -12.784 -7.274 18.195 1.00 93.25 150 LYS A CA 1
ATOM 1233 C C . LYS A 1 150 ? -11.491 -7.825 17.586 1.00 93.25 150 LYS A C 1
ATOM 1235 O O . LYS A 1 150 ? -10.439 -7.206 17.744 1.00 93.25 150 LYS A O 1
ATOM 1240 N N . ASP A 1 151 ? -11.540 -8.953 16.879 1.00 93.06 151 ASP A N 1
ATOM 1241 C CA . ASP A 1 151 ? -10.354 -9.538 16.241 1.00 93.06 151 ASP A CA 1
ATOM 1242 C C . ASP A 1 151 ? -9.781 -8.650 15.136 1.00 93.06 151 ASP A C 1
ATOM 1244 O O . ASP A 1 151 ? -8.560 -8.513 15.015 1.00 93.06 151 ASP A O 1
ATOM 1248 N N . ASN A 1 152 ? -10.643 -8.002 14.354 1.00 94.56 152 ASN A N 1
ATOM 1249 C CA . ASN A 1 152 ? -10.213 -7.064 13.324 1.00 94.56 152 ASN A CA 1
ATOM 1250 C C . ASN A 1 152 ? -9.620 -5.786 13.929 1.00 94.56 152 ASN A C 1
ATOM 1252 O O . ASN A 1 152 ? -8.531 -5.374 13.527 1.00 94.56 152 ASN A O 1
ATOM 1256 N N . LEU A 1 153 ? -10.248 -5.218 14.960 1.00 94.38 153 LEU A N 1
ATOM 1257 C CA . LEU A 1 153 ? -9.706 -4.075 15.698 1.00 94.38 153 LEU A CA 1
ATOM 1258 C C . LEU A 1 153 ? -8.348 -4.410 16.328 1.00 94.38 153 LEU A C 1
ATOM 1260 O O . LEU A 1 153 ? -7.413 -3.626 16.209 1.00 94.38 153 LEU A O 1
ATOM 1264 N N . TYR A 1 154 ? -8.181 -5.605 16.903 1.00 92.25 154 TYR A N 1
ATOM 1265 C CA . TYR A 1 154 ? -6.900 -6.047 17.462 1.00 92.25 154 TYR A CA 1
ATOM 1266 C C . TYR A 1 154 ? -5.781 -6.150 16.408 1.00 92.25 154 TYR A C 1
ATOM 1268 O O . TYR A 1 154 ? -4.603 -5.889 16.693 1.00 92.25 154 TYR A O 1
ATOM 1276 N N . LYS A 1 155 ? -6.119 -6.560 15.178 1.00 91.12 155 LYS A N 1
ATOM 1277 C CA . LYS A 1 155 ? -5.170 -6.604 14.052 1.00 91.12 155 LYS A CA 1
ATOM 1278 C C . LYS A 1 155 ? -4.773 -5.195 13.604 1.00 91.12 155 LYS A C 1
ATOM 1280 O O . LYS A 1 155 ? -3.594 -4.981 13.328 1.00 91.12 155 LYS A O 1
ATOM 1285 N N . LEU A 1 156 ? -5.728 -4.264 13.577 1.00 92.19 156 LEU A N 1
ATOM 1286 C CA . LEU A 1 156 ? -5.534 -2.872 13.160 1.00 92.19 156 LEU A CA 1
ATOM 1287 C C . LEU A 1 156 ? -4.924 -1.975 14.251 1.00 92.19 156 LEU A C 1
ATOM 1289 O O . LEU A 1 156 ? -4.385 -0.915 13.939 1.00 92.19 156 LEU A O 1
ATOM 1293 N N . ASP A 1 157 ? -4.959 -2.386 15.517 1.00 92.81 157 ASP A N 1
ATOM 1294 C CA . ASP A 1 157 ? -4.365 -1.644 16.629 1.00 92.81 157 ASP A CA 1
ATOM 1295 C C . ASP A 1 157 ? -2.836 -1.818 16.688 1.00 92.81 157 ASP A C 1
ATOM 1297 O O . ASP A 1 157 ? -2.274 -2.641 17.428 1.00 92.81 157 ASP A O 1
ATOM 1301 N N . TYR A 1 158 ? -2.144 -1.034 15.859 1.00 90.88 158 TYR A N 1
ATOM 1302 C CA . TYR A 1 158 ? -0.680 -1.001 15.796 1.00 90.88 158 TYR A CA 1
ATOM 1303 C C . TYR A 1 158 ? -0.048 -0.426 17.071 1.00 90.88 158 TYR A C 1
ATOM 1305 O O . TYR A 1 158 ? 1.014 -0.890 17.478 1.00 90.88 158 TYR A O 1
ATOM 1313 N N . PHE A 1 159 ? -0.707 0.521 17.741 1.00 92.81 159 PHE A N 1
ATOM 1314 C CA . PHE A 1 159 ? -0.163 1.211 18.916 1.00 92.81 159 PHE A CA 1
ATOM 1315 C C . PHE A 1 159 ? -0.597 0.603 20.257 1.00 92.81 159 PHE A C 1
ATOM 1317 O O . PHE A 1 159 ? -0.126 1.057 21.294 1.00 92.81 159 PHE A O 1
ATOM 1324 N N . ARG A 1 160 ? -1.444 -0.437 20.266 1.00 92.25 160 ARG A N 1
ATOM 1325 C CA . ARG A 1 160 ? -2.006 -1.034 21.496 1.00 92.25 160 ARG A CA 1
ATOM 1326 C C . ARG A 1 160 ? -2.781 -0.023 22.354 1.00 92.25 160 ARG A C 1
ATOM 1328 O O . ARG A 1 160 ? -2.747 -0.081 23.582 1.00 92.25 160 ARG A O 1
ATOM 1335 N N . MET A 1 161 ? -3.499 0.889 21.703 1.00 93.25 161 MET A N 1
ATOM 1336 C CA . MET A 1 161 ? -4.332 1.885 22.385 1.00 93.25 161 MET A CA 1
ATOM 1337 C C . MET A 1 161 ? -5.716 1.347 22.774 1.00 93.25 161 MET A C 1
ATOM 1339 O O . MET A 1 161 ? -6.441 2.023 23.502 1.00 93.25 161 MET A O 1
ATOM 1343 N N . LEU A 1 162 ? -6.093 0.145 22.332 1.00 94.38 162 LEU A N 1
ATOM 1344 C CA . LEU A 1 162 ? -7.360 -0.491 22.678 1.00 94.38 162 LEU A CA 1
ATOM 1345 C C . LEU A 1 162 ? -7.129 -1.634 23.668 1.00 94.38 162 LEU A C 1
ATOM 1347 O O . LEU A 1 162 ? -6.434 -2.609 23.374 1.00 94.38 162 LEU A O 1
ATOM 1351 N N . ARG A 1 163 ? -7.771 -1.558 24.833 1.00 92.25 163 ARG A N 1
ATOM 1352 C CA . ARG A 1 163 ? -7.927 -2.693 25.744 1.00 92.25 163 ARG A CA 1
ATOM 1353 C C . ARG A 1 163 ? -9.340 -3.241 25.578 1.00 92.25 163 ARG A C 1
ATOM 1355 O O . ARG A 1 163 ? -10.292 -2.643 26.053 1.00 92.25 163 ARG A O 1
ATOM 1362 N N . LEU A 1 164 ? -9.474 -4.354 24.863 1.00 91.94 164 LEU A N 1
ATOM 1363 C CA . LEU A 1 164 ? -10.763 -4.994 24.582 1.00 91.94 164 LEU A CA 1
ATOM 1364 C C . LEU A 1 164 ? -11.036 -6.076 25.629 1.00 91.94 164 LEU A C 1
ATOM 1366 O O . LEU A 1 164 ? -10.250 -7.015 25.757 1.00 91.94 164 LEU A O 1
ATOM 1370 N N . VAL A 1 165 ? -12.141 -5.957 26.359 1.00 90.62 165 VAL A N 1
ATOM 1371 C CA . VAL A 1 165 ? -12.518 -6.870 27.448 1.00 90.62 165 VAL A CA 1
ATOM 1372 C C . VAL A 1 165 ? -13.942 -7.364 27.233 1.00 90.62 165 VAL A C 1
ATOM 1374 O O . VAL A 1 165 ? -14.822 -6.588 26.875 1.00 90.62 165 VAL A O 1
ATOM 1377 N N . SER A 1 166 ? -14.178 -8.660 27.441 1.00 90.38 166 SER A N 1
ATOM 1378 C CA . SER A 1 166 ? -15.547 -9.172 27.436 1.00 90.38 166 SER A CA 1
ATOM 1379 C C . SER A 1 166 ? -16.217 -8.870 28.770 1.00 90.38 166 SER A C 1
ATOM 1381 O O . SER A 1 166 ? -15.661 -9.208 29.815 1.00 90.38 166 SER A O 1
ATOM 1383 N N . PHE A 1 167 ? -17.416 -8.287 28.746 1.00 88.00 167 PHE A N 1
ATOM 1384 C CA . PHE A 1 167 ? -18.182 -8.063 29.978 1.00 88.00 167 PHE A CA 1
ATOM 1385 C C . PHE A 1 167 ? -18.795 -9.348 30.555 1.00 88.00 167 PHE A C 1
ATOM 1387 O O . PHE A 1 167 ? -19.293 -9.339 31.672 1.00 88.00 167 PHE A O 1
ATOM 1394 N N . ARG A 1 168 ? -18.742 -10.476 29.831 1.00 84.50 168 ARG A N 1
ATOM 1395 C CA . ARG A 1 168 ? -19.187 -11.779 30.354 1.00 84.50 168 ARG A CA 1
ATOM 1396 C C . ARG A 1 168 ? -18.287 -12.285 31.495 1.00 84.50 168 ARG A C 1
ATOM 1398 O O . ARG A 1 168 ? -18.679 -13.186 32.223 1.00 84.50 168 ARG A O 1
ATOM 1405 N N . ASN A 1 169 ? -17.098 -11.698 31.675 1.00 75.62 169 ASN A N 1
ATOM 1406 C CA . ASN A 1 169 ? -16.252 -11.931 32.843 1.00 75.62 169 ASN A CA 1
ATOM 1407 C C . ASN A 1 169 ? -16.651 -10.977 33.988 1.00 75.62 169 ASN A C 1
ATOM 1409 O O . ASN A 1 169 ? -16.444 -9.763 33.903 1.00 75.62 169 ASN A O 1
ATOM 1413 N N . SER A 1 170 ? -17.212 -11.544 35.057 1.00 65.88 170 SER A N 1
ATOM 1414 C CA . SER A 1 170 ? -17.875 -10.827 36.154 1.00 65.88 170 SER A CA 1
ATOM 1415 C C . SER A 1 170 ? -16.953 -9.925 36.982 1.00 65.88 170 SER A C 1
ATOM 1417 O O . SER A 1 170 ? -17.393 -8.868 37.437 1.00 65.88 170 SER A O 1
ATOM 1419 N N . SER A 1 171 ? -15.670 -10.268 37.139 1.00 76.81 171 SER A N 1
ATOM 1420 C CA . SER A 1 171 ? -14.758 -9.546 38.042 1.00 76.81 171 SER A CA 1
ATOM 1421 C C . SER A 1 171 ? -14.503 -8.094 37.613 1.00 76.81 171 SER A C 1
ATOM 1423 O O . SER A 1 171 ? -14.371 -7.203 38.449 1.00 76.81 171 SER A O 1
ATOM 1425 N N . LEU A 1 172 ? -14.435 -7.831 36.304 1.00 75.12 172 LEU A N 1
ATOM 1426 C CA . LEU A 1 172 ? -14.128 -6.495 35.778 1.00 75.12 172 LEU A CA 1
ATOM 1427 C C . LEU A 1 172 ? -15.369 -5.604 35.706 1.00 75.12 172 LEU A C 1
ATOM 1429 O O . LEU A 1 172 ? -15.264 -4.399 35.897 1.00 75.12 172 LEU A O 1
ATOM 1433 N N . VAL A 1 173 ? -16.547 -6.179 35.480 1.00 77.50 173 VAL A N 1
ATOM 1434 C CA . VAL A 1 173 ? -17.803 -5.414 35.450 1.00 77.50 173 VAL A CA 1
ATOM 1435 C C . VAL A 1 173 ? -18.112 -4.826 36.828 1.00 77.50 173 VAL A C 1
ATOM 1437 O O . VAL A 1 173 ? -18.471 -3.653 36.933 1.00 77.50 173 VAL A O 1
ATOM 1440 N N . GLN A 1 174 ? -17.880 -5.608 37.887 1.00 75.88 174 GLN A N 1
ATOM 1441 C CA . GLN A 1 174 ? -18.062 -5.168 39.271 1.00 75.88 174 GLN A CA 1
ATOM 1442 C C . GLN A 1 174 ? -17.068 -4.063 39.661 1.00 75.88 174 GLN A C 1
ATOM 1444 O O . GLN A 1 174 ? -17.465 -3.070 40.266 1.00 75.88 174 GLN A O 1
ATOM 1449 N N . ALA A 1 175 ? -15.800 -4.178 39.246 1.00 78.69 175 ALA A N 1
ATOM 1450 C CA . ALA A 1 175 ? -14.770 -3.176 39.535 1.00 78.69 175 ALA A CA 1
ATOM 1451 C C . ALA A 1 175 ? -15.092 -1.786 38.950 1.00 78.69 175 ALA A C 1
ATOM 1453 O O . ALA A 1 175 ? -14.792 -0.770 39.574 1.00 78.69 175 ALA A O 1
ATOM 1454 N N . TYR A 1 176 ? -15.729 -1.736 37.775 1.00 77.81 176 TYR A N 1
ATOM 1455 C CA . TYR A 1 176 ? -16.117 -0.487 37.106 1.00 77.81 176 TYR A CA 1
ATOM 1456 C C . TYR A 1 176 ? -17.567 -0.049 37.393 1.00 77.81 176 TYR A C 1
ATOM 1458 O O . TYR A 1 176 ? -18.022 0.923 36.794 1.00 77.81 176 TYR A O 1
ATOM 1466 N N . LYS A 1 177 ? -18.287 -0.729 38.306 1.00 80.56 177 LYS A N 1
ATOM 1467 C CA . LYS A 1 177 ? -19.692 -0.443 38.683 1.00 80.56 177 LYS A CA 1
ATOM 1468 C C . LYS A 1 177 ? -20.630 -0.300 37.472 1.00 80.56 177 LYS A C 1
ATOM 1470 O O . LYS A 1 177 ? -21.458 0.607 37.414 1.00 80.56 177 LYS A O 1
ATOM 1475 N N . LEU A 1 178 ? -20.461 -1.171 36.481 1.00 81.25 178 LEU A N 1
ATOM 1476 C CA . LEU A 1 178 ? -21.217 -1.129 35.231 1.00 81.25 178 LEU A CA 1
ATOM 1477 C C . LEU A 1 178 ? -22.559 -1.861 35.353 1.00 81.25 178 LEU A C 1
ATOM 1479 O O . LEU A 1 178 ? -22.615 -2.960 35.902 1.00 81.25 178 LEU A O 1
ATOM 1483 N N . ASP A 1 179 ? -23.616 -1.285 34.775 1.00 83.81 179 ASP A N 1
ATOM 1484 C CA . ASP A 1 179 ? -24.898 -1.972 34.605 1.00 83.81 179 ASP A CA 1
ATOM 1485 C C . ASP A 1 179 ? -24.805 -2.986 33.454 1.00 83.81 179 ASP A C 1
ATOM 1487 O O . ASP A 1 179 ? -24.568 -2.631 32.294 1.00 83.81 179 ASP A O 1
ATOM 1491 N N . VAL A 1 180 ? -24.999 -4.263 33.786 1.00 82.38 180 VAL A N 1
ATOM 1492 C CA . VAL A 1 180 ? -24.959 -5.375 32.828 1.00 82.38 180 VAL A CA 1
ATOM 1493 C C . VAL A 1 180 ? -26.056 -5.224 31.777 1.00 82.38 180 VAL A C 1
ATOM 1495 O O . VAL A 1 180 ? -25.791 -5.447 30.598 1.00 82.38 180 VAL A O 1
ATOM 1498 N N . ASN A 1 181 ? -27.252 -4.773 32.165 1.00 83.44 181 ASN A N 1
ATOM 1499 C CA . ASN A 1 181 ? -28.372 -4.620 31.234 1.00 83.44 181 ASN A CA 1
ATOM 1500 C C . ASN A 1 181 ? -28.074 -3.552 30.173 1.00 83.44 181 ASN A C 1
ATOM 1502 O O . ASN A 1 181 ? -28.459 -3.679 29.007 1.00 83.44 181 ASN A O 1
ATOM 1506 N N . GLU A 1 182 ? -27.355 -2.495 30.554 1.00 85.62 182 GLU A N 1
ATOM 1507 C CA . GLU A 1 182 ? -26.948 -1.452 29.619 1.00 85.62 182 GLU A CA 1
ATOM 1508 C C . GLU A 1 182 ? -25.831 -1.925 28.677 1.00 85.62 182 GLU A C 1
ATOM 1510 O O . GLU A 1 182 ? -25.889 -1.641 27.478 1.00 85.62 182 GLU A O 1
ATOM 1515 N N . LEU A 1 183 ? -24.862 -2.694 29.185 1.00 84.75 183 LEU A N 1
ATOM 1516 C CA . LEU A 1 183 ? -23.802 -3.331 28.386 1.00 84.75 183 LEU A CA 1
ATOM 1517 C C . LEU A 1 183 ? -24.350 -4.362 27.390 1.00 84.75 183 LEU A C 1
ATOM 1519 O O . LEU A 1 183 ? -23.808 -4.548 26.297 1.00 84.75 183 LEU A O 1
ATOM 1523 N N . GLU A 1 184 ? -25.453 -5.022 27.745 1.00 84.75 184 GLU A N 1
ATOM 1524 C CA . GLU A 1 184 ? -26.198 -5.879 26.830 1.00 84.75 184 GLU A CA 1
ATOM 1525 C C . GLU A 1 184 ? -26.972 -5.083 25.777 1.00 84.75 184 GLU A C 1
ATOM 1527 O O . GLU A 1 184 ? -27.265 -5.607 24.707 1.00 84.75 184 GLU A O 1
ATOM 1532 N N . ARG A 1 185 ? -27.257 -3.799 25.980 1.00 85.12 185 ARG A N 1
ATOM 1533 C CA . ARG A 1 185 ? -27.883 -2.969 24.942 1.00 85.12 185 ARG A CA 1
ATOM 1534 C C . ARG A 1 185 ? -26.851 -2.323 24.032 1.00 85.12 185 ARG A C 1
ATOM 1536 O O . ARG A 1 185 ? -26.941 -2.474 22.812 1.00 85.12 185 ARG A O 1
ATOM 1543 N N . ARG A 1 186 ? -25.856 -1.644 24.601 1.00 89.12 186 ARG A N 1
ATOM 1544 C CA . ARG A 1 186 ? -24.859 -0.864 23.860 1.00 89.12 186 ARG A CA 1
ATOM 1545 C C . ARG A 1 186 ? -23.445 -1.188 24.337 1.00 89.12 186 ARG A C 1
ATOM 1547 O O . ARG A 1 186 ? -23.226 -1.552 25.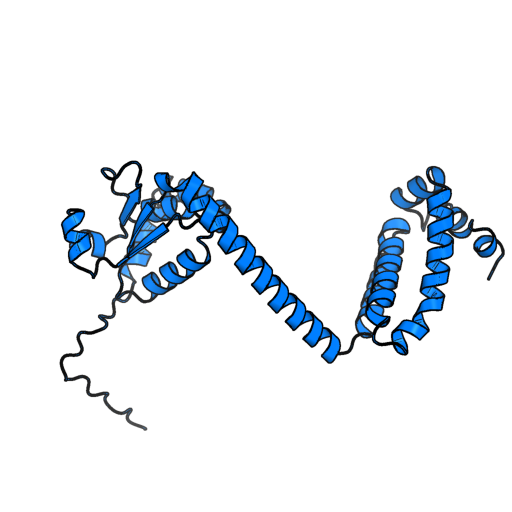479 1.00 89.12 186 ARG A O 1
ATOM 1554 N N . MET A 1 187 ? -22.484 -1.047 23.430 1.00 90.56 187 MET A N 1
ATOM 1555 C CA . MET A 1 187 ? -21.057 -1.160 23.733 1.00 90.56 187 MET A CA 1
ATOM 1556 C C . MET A 1 187 ? -20.602 0.043 24.557 1.00 90.56 187 MET A C 1
ATOM 1558 O O . MET A 1 187 ? -20.931 1.170 24.188 1.00 90.56 187 MET A O 1
ATOM 1562 N N . HIS A 1 188 ? -19.789 -0.184 25.589 1.00 92.00 188 HIS A N 1
ATOM 1563 C CA . HIS A 1 188 ? -19.262 0.892 26.432 1.00 92.00 188 HIS A CA 1
ATOM 1564 C C . HIS A 1 188 ? -17.751 1.009 26.303 1.00 92.00 188 HIS A C 1
ATOM 1566 O O . HIS A 1 188 ? -17.034 0.011 26.174 1.00 92.00 188 HIS A O 1
ATOM 1572 N N . SER A 1 189 ? -17.256 2.242 26.381 1.00 92.19 189 SER A N 1
ATOM 1573 C CA . SER A 1 189 ? -15.825 2.514 26.434 1.00 92.19 189 SER A CA 1
ATOM 1574 C C . SER A 1 189 ? -15.462 3.622 27.412 1.00 92.19 189 SER A C 1
ATOM 1576 O O . SER A 1 189 ? -16.221 4.564 27.632 1.00 92.19 189 SER A O 1
ATOM 1578 N N . PHE A 1 190 ? -14.256 3.505 27.959 1.00 90.38 190 PHE A N 1
ATOM 1579 C CA . PHE A 1 190 ? -13.666 4.417 28.928 1.00 90.38 190 PHE A CA 1
ATOM 1580 C C . PHE A 1 190 ? -12.322 4.912 28.422 1.00 90.38 190 PHE A C 1
ATOM 1582 O O . PHE A 1 190 ? -11.536 4.136 27.875 1.00 90.38 190 PHE A O 1
ATOM 1589 N N . SER A 1 191 ? -12.030 6.188 28.646 1.00 89.88 191 SER A N 1
ATOM 1590 C CA . SER A 1 191 ? -10.696 6.738 28.421 1.00 89.88 191 SER A CA 1
ATOM 1591 C C . SER A 1 191 ? -9.874 6.607 29.697 1.00 89.88 191 SER A C 1
ATOM 1593 O O . SER A 1 191 ? -10.362 6.956 30.766 1.00 89.88 191 SER A O 1
ATOM 1595 N N . MET A 1 192 ? -8.615 6.172 29.610 1.00 84.75 192 MET A N 1
ATOM 1596 C CA . MET A 1 192 ? -7.757 6.099 30.803 1.00 84.75 192 MET A CA 1
ATOM 1597 C C . MET A 1 192 ? -7.516 7.476 31.442 1.00 84.75 192 MET A C 1
ATOM 1599 O O . MET A 1 192 ? -7.381 7.562 32.655 1.00 84.75 192 MET A O 1
ATOM 1603 N N . ASN A 1 193 ? -7.548 8.556 30.653 1.00 84.56 193 ASN A N 1
ATOM 1604 C CA . ASN A 1 193 ? -7.483 9.928 31.173 1.00 84.56 193 ASN A CA 1
ATOM 1605 C C . ASN A 1 193 ? -8.739 10.376 31.934 1.00 84.56 193 ASN A C 1
ATOM 1607 O O . ASN A 1 193 ? -8.651 11.268 32.767 1.00 84.56 193 ASN A O 1
ATOM 1611 N N . ASP A 1 194 ? -9.904 9.820 31.605 1.00 82.38 194 ASP A N 1
ATOM 1612 C CA . ASP A 1 194 ? -11.183 10.217 32.194 1.00 82.38 194 ASP A CA 1
ATOM 1613 C C . ASP A 1 194 ? -12.069 8.978 32.308 1.00 82.38 194 ASP A C 1
ATOM 1615 O O . ASP A 1 194 ? -12.847 8.641 31.411 1.00 82.38 194 ASP A O 1
ATOM 1619 N N . SER A 1 195 ? -11.878 8.265 33.417 1.00 75.56 195 SER A N 1
ATOM 1620 C CA . SER A 1 195 ? -12.632 7.049 33.730 1.00 75.56 195 SER A CA 1
ATOM 1621 C C . SER A 1 195 ? -14.049 7.348 34.230 1.00 75.56 195 SER A C 1
ATOM 1623 O O . SER A 1 195 ? -14.846 6.423 34.349 1.00 75.56 195 SER A O 1
ATOM 1625 N N . SER A 1 196 ? -14.381 8.617 34.504 1.00 77.81 196 SER A N 1
ATOM 1626 C CA . SER A 1 196 ? -15.725 9.015 34.940 1.00 77.81 196 SER A CA 1
ATOM 1627 C C . SER A 1 196 ? -16.707 9.080 33.767 1.00 77.81 196 SER A C 1
ATOM 1629 O O . SER A 1 196 ? -17.896 8.796 33.916 1.00 77.81 196 SER A O 1
ATOM 1631 N N . LYS A 1 197 ? -16.202 9.404 32.571 1.00 86.00 197 LYS A N 1
ATOM 1632 C CA . LYS A 1 197 ? -17.020 9.576 31.376 1.00 86.00 197 LYS A CA 1
ATOM 1633 C C . LYS A 1 197 ? -17.184 8.270 30.602 1.00 86.00 197 LYS A C 1
ATOM 1635 O O . LYS A 1 197 ? -16.325 7.875 29.812 1.00 86.00 197 LYS A O 1
ATOM 1640 N N . ILE A 1 198 ? -18.343 7.645 30.781 1.00 88.06 198 ILE A N 1
ATOM 1641 C CA . ILE A 1 198 ? -18.765 6.469 30.015 1.00 88.06 198 ILE A CA 1
ATOM 1642 C C . ILE A 1 198 ? -19.219 6.909 28.626 1.00 88.06 198 ILE A C 1
ATOM 1644 O O . ILE A 1 198 ? -20.172 7.676 28.494 1.00 88.06 198 ILE A O 1
ATOM 1648 N N . GLN A 1 199 ? -18.575 6.388 27.586 1.00 91.56 199 GLN A N 1
ATOM 1649 C CA . GLN A 1 199 ? -19.066 6.517 26.216 1.00 91.56 199 GLN A CA 1
ATOM 1650 C C . GLN A 1 199 ? -19.843 5.269 25.830 1.00 91.56 199 GLN A C 1
ATOM 1652 O O . GLN A 1 199 ? -19.486 4.171 26.261 1.00 91.56 199 GLN A O 1
ATOM 1657 N N . ARG A 1 200 ? -20.900 5.443 25.032 1.00 91.56 200 ARG A N 1
ATOM 1658 C CA . ARG A 1 200 ? -21.863 4.385 24.715 1.00 91.56 200 ARG A CA 1
ATOM 1659 C C . ARG A 1 200 ? -22.124 4.310 23.215 1.00 91.56 200 ARG A C 1
ATOM 1661 O O . ARG A 1 200 ? -22.242 5.326 22.535 1.00 91.56 200 ARG A O 1
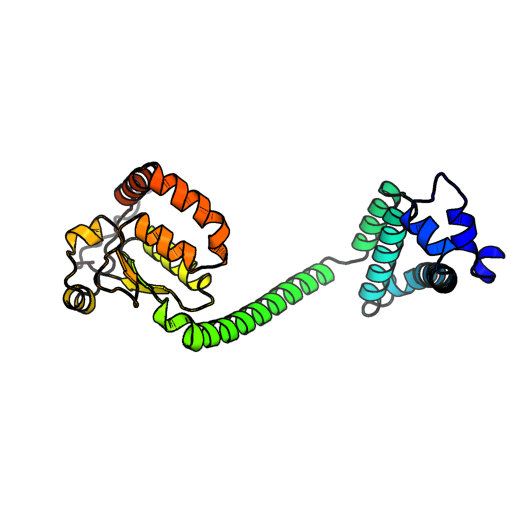ATOM 1668 N N . GLY A 1 201 ? -22.256 3.098 22.692 1.00 91.38 201 GLY A N 1
ATOM 1669 C CA . GLY A 1 201 ? -22.645 2.824 21.311 1.00 91.38 201 GLY A CA 1
ATOM 1670 C C . GLY A 1 201 ? -21.787 3.549 20.271 1.00 91.38 201 GLY A C 1
ATOM 1671 O O . GLY A 1 201 ? -20.583 3.301 20.164 1.00 91.38 201 GLY A O 1
ATOM 1672 N N . ILE A 1 202 ? -22.403 4.454 19.500 1.00 91.69 202 ILE A N 1
ATOM 1673 C CA . ILE A 1 202 ? -21.716 5.229 18.453 1.00 91.69 202 ILE A CA 1
ATOM 1674 C C . ILE A 1 202 ? -20.587 6.110 19.009 1.00 91.69 202 ILE A C 1
ATOM 1676 O O . ILE A 1 202 ? -19.577 6.307 18.333 1.00 91.69 202 ILE A O 1
ATOM 1680 N N . ASP A 1 203 ? -20.695 6.580 20.255 1.00 91.81 203 ASP A N 1
ATOM 1681 C CA . ASP A 1 203 ? -19.637 7.358 20.904 1.00 91.81 203 ASP A CA 1
ATOM 1682 C C . ASP A 1 203 ? -18.391 6.515 21.171 1.00 91.81 203 ASP A C 1
ATOM 1684 O O . ASP A 1 203 ? -17.263 6.978 20.976 1.00 91.81 203 ASP A O 1
ATOM 1688 N N . SER A 1 204 ? -18.585 5.250 21.547 1.00 93.25 204 SER A N 1
ATOM 1689 C CA . SER A 1 204 ? -17.491 4.293 21.698 1.00 93.25 204 SER A CA 1
ATOM 1690 C C . SER A 1 204 ? -16.842 3.966 20.358 1.00 93.25 204 SER A C 1
ATOM 1692 O O . SER A 1 204 ? -15.617 3.890 20.274 1.00 93.25 204 SER A O 1
ATOM 1694 N N . ILE A 1 205 ? -17.631 3.844 19.285 1.00 93.31 205 ILE A N 1
ATOM 1695 C CA . ILE A 1 205 ? -17.096 3.670 17.925 1.00 93.31 205 ILE A CA 1
ATOM 1696 C C . ILE A 1 205 ? -16.250 4.882 17.523 1.00 93.31 205 ILE A C 1
ATOM 1698 O O . ILE A 1 205 ? -15.126 4.708 17.052 1.00 93.31 205 ILE A O 1
ATOM 1702 N N . ALA A 1 206 ? -16.733 6.103 17.763 1.00 93.56 206 ALA A N 1
ATOM 1703 C CA . ALA A 1 206 ? -15.975 7.318 17.482 1.00 93.56 206 ALA A CA 1
ATOM 1704 C C . ALA A 1 206 ? -14.638 7.339 18.244 1.00 93.56 206 ALA A C 1
ATOM 1706 O O . ALA A 1 206 ? -13.590 7.609 17.650 1.00 93.56 206 ALA A O 1
ATOM 1707 N N . GLN A 1 207 ? -14.638 6.974 19.533 1.00 93.62 207 GLN A N 1
ATOM 1708 C CA . GLN A 1 207 ? -13.399 6.842 20.303 1.00 93.62 207 GLN A CA 1
ATOM 1709 C C . GLN A 1 207 ? -12.440 5.820 19.688 1.00 93.62 207 GLN A C 1
ATOM 1711 O O . GLN A 1 207 ? -11.271 6.140 19.493 1.00 93.62 207 GLN A O 1
ATOM 1716 N N . ILE A 1 208 ? -12.917 4.628 19.325 1.00 94.44 208 ILE A N 1
ATOM 1717 C CA . ILE A 1 208 ? -12.091 3.588 18.695 1.00 94.44 208 ILE A CA 1
ATOM 1718 C C . ILE A 1 208 ? -11.475 4.097 17.385 1.00 94.44 208 ILE A C 1
ATOM 1720 O O . ILE A 1 208 ? -10.261 3.990 17.188 1.00 94.44 208 ILE A O 1
ATOM 1724 N N . CYS A 1 209 ? -12.283 4.698 16.509 1.00 94.56 209 CYS A N 1
ATOM 1725 C CA . CYS A 1 209 ? -11.831 5.184 15.207 1.00 94.56 209 CYS A CA 1
ATOM 1726 C C . CYS A 1 209 ? -10.770 6.282 15.332 1.00 94.56 209 CYS A C 1
ATOM 1728 O O . CYS A 1 209 ? -9.799 6.263 14.585 1.00 94.56 209 CYS A O 1
ATOM 1730 N N . THR A 1 210 ? -10.877 7.184 16.314 1.00 93.44 210 THR A N 1
ATOM 1731 C CA . THR A 1 210 ? -9.848 8.220 16.540 1.00 93.44 210 THR A CA 1
ATOM 1732 C C . THR A 1 210 ? -8.505 7.663 17.029 1.00 93.44 210 THR A C 1
ATOM 1734 O O . THR A 1 210 ? -7.487 8.347 16.916 1.00 93.44 210 THR A O 1
ATOM 1737 N N . ARG A 1 211 ? -8.452 6.424 17.543 1.00 92.56 211 ARG A N 1
ATOM 1738 C CA . ARG A 1 211 ? -7.208 5.779 18.004 1.00 92.56 211 ARG A CA 1
ATOM 1739 C C . ARG A 1 211 ? -6.552 4.884 16.960 1.00 92.56 211 ARG A C 1
ATOM 1741 O O . ARG A 1 211 ? -5.358 4.633 17.063 1.00 92.56 211 ARG A O 1
ATOM 1748 N N . ILE A 1 212 ? -7.281 4.414 15.954 1.00 93.31 212 ILE A N 1
ATOM 1749 C CA . ILE A 1 212 ? -6.714 3.559 14.908 1.00 93.31 212 ILE A CA 1
ATOM 1750 C C . ILE A 1 212 ? -6.456 4.410 13.660 1.00 93.31 212 ILE A C 1
ATOM 1752 O O . ILE A 1 212 ? -7.422 4.778 12.994 1.00 93.31 212 ILE A O 1
ATOM 1756 N N . PRO A 1 213 ? -5.191 4.666 13.264 1.00 91.56 213 PRO A N 1
ATOM 1757 C CA . PRO A 1 213 ? -4.892 5.504 12.099 1.00 91.56 213 PRO A CA 1
ATOM 1758 C C . PRO A 1 213 ? -5.543 5.012 10.804 1.00 91.56 213 PRO A C 1
ATOM 1760 O O . PRO A 1 213 ? -6.008 5.810 10.000 1.00 91.56 213 PRO A O 1
ATOM 1763 N N . TYR A 1 214 ? -5.647 3.690 10.628 1.00 91.88 214 TYR A N 1
ATOM 1764 C CA . TYR A 1 214 ? -6.333 3.091 9.478 1.00 91.88 214 TYR A CA 1
ATOM 1765 C C . TYR A 1 214 ? -7.814 3.500 9.377 1.00 91.88 214 TYR A C 1
ATOM 1767 O O . TYR A 1 214 ? -8.370 3.509 8.286 1.00 91.88 214 TYR A O 1
ATOM 1775 N N . LEU A 1 215 ? -8.457 3.858 10.493 1.00 94.69 215 LEU A N 1
ATOM 1776 C CA . LEU A 1 215 ? -9.861 4.273 10.544 1.00 94.69 215 LEU A CA 1
ATOM 1777 C C . LEU A 1 215 ? -10.042 5.799 10.571 1.00 94.69 215 LEU A C 1
ATOM 1779 O O . LEU A 1 215 ? -11.178 6.264 10.622 1.00 94.69 215 LEU A O 1
ATOM 1783 N N . TRP A 1 216 ? -8.967 6.596 10.516 1.00 94.12 216 TRP A N 1
ATOM 1784 C CA . TRP A 1 216 ? -9.064 8.062 10.580 1.00 94.12 216 TRP A CA 1
ATOM 1785 C C . TRP A 1 216 ? -9.857 8.673 9.430 1.00 94.12 216 TRP A C 1
ATOM 1787 O O . TRP A 1 216 ? -10.572 9.648 9.644 1.00 94.12 216 TRP A O 1
ATOM 1797 N N . TRP A 1 217 ? -9.807 8.072 8.242 1.00 94.06 217 TRP A N 1
ATOM 1798 C CA . TRP A 1 217 ? -10.609 8.529 7.106 1.00 94.06 217 TRP A CA 1
ATOM 1799 C C . TRP A 1 217 ? -12.122 8.442 7.383 1.00 94.06 217 TRP A C 1
ATOM 1801 O O . TRP A 1 217 ? -12.883 9.240 6.846 1.00 94.06 217 TRP A O 1
ATOM 1811 N N . ALA A 1 218 ? -12.564 7.519 8.250 1.00 92.88 218 ALA A N 1
ATOM 1812 C CA . ALA A 1 218 ? -13.971 7.338 8.613 1.00 92.88 218 ALA A CA 1
ATOM 1813 C C . ALA A 1 218 ? -14.434 8.280 9.743 1.00 92.88 218 ALA A C 1
ATOM 1815 O O . ALA A 1 218 ? -15.631 8.514 9.906 1.00 92.88 218 ALA A O 1
ATOM 1816 N N . VAL A 1 219 ? -13.505 8.846 10.521 1.00 93.81 219 VAL A N 1
ATOM 1817 C CA . VAL A 1 219 ? -13.798 9.750 11.648 1.00 93.81 219 VAL A CA 1
ATOM 1818 C C . VAL A 1 219 ? -14.669 10.956 11.264 1.00 93.81 219 VAL A C 1
ATOM 1820 O O . VAL A 1 219 ? -15.657 11.171 11.970 1.00 93.81 219 VAL A O 1
ATOM 1823 N N . PRO A 1 220 ? -14.387 11.736 10.195 1.00 93.88 220 PRO A N 1
ATOM 1824 C CA . PRO A 1 220 ? -15.231 12.881 9.846 1.00 93.88 220 PRO A CA 1
ATOM 1825 C C . PRO A 1 220 ? -16.682 12.461 9.593 1.00 93.88 220 PRO A C 1
ATOM 1827 O O . PRO A 1 220 ? -17.601 13.089 10.114 1.00 93.88 220 PRO A O 1
ATOM 1830 N N . PHE A 1 221 ? -16.895 11.341 8.899 1.00 93.31 221 PHE A N 1
ATOM 1831 C CA . PHE A 1 221 ? -18.230 10.801 8.651 1.00 93.31 221 PHE A CA 1
ATOM 1832 C C . PHE A 1 221 ? -18.925 10.383 9.947 1.00 93.31 221 PHE A C 1
ATOM 1834 O O . PHE A 1 221 ? -20.075 10.750 10.167 1.00 93.31 221 PHE A O 1
ATOM 1841 N N . ILE A 1 222 ? -18.229 9.676 10.842 1.00 92.62 222 ILE A N 1
ATOM 1842 C CA . ILE A 1 222 ? -18.796 9.247 12.130 1.00 92.62 222 ILE A CA 1
ATOM 1843 C C . ILE A 1 222 ? -19.217 10.455 12.976 1.00 92.62 222 ILE A C 1
ATOM 1845 O O . ILE A 1 222 ? -20.296 10.439 13.564 1.00 92.62 222 ILE A O 1
ATOM 1849 N N . ILE A 1 223 ? -18.404 11.515 13.019 1.00 92.19 223 ILE A N 1
ATOM 1850 C CA . ILE A 1 223 ? -18.729 12.741 13.762 1.00 92.19 223 ILE A CA 1
ATOM 1851 C C . ILE A 1 223 ? -19.959 13.431 13.159 1.00 92.19 223 ILE A C 1
ATOM 1853 O O . ILE A 1 223 ? -20.852 13.835 13.906 1.00 92.19 223 ILE A O 1
ATOM 1857 N N . ILE A 1 224 ? -20.033 13.531 11.828 1.00 93.38 224 ILE A N 1
ATOM 1858 C CA . ILE A 1 224 ? -21.179 14.120 11.121 1.00 93.38 224 ILE A CA 1
ATOM 1859 C C . ILE A 1 224 ? -22.453 13.313 11.405 1.00 93.38 224 ILE A C 1
ATOM 1861 O O . ILE A 1 224 ? -23.432 13.872 11.898 1.00 93.38 224 ILE A O 1
ATOM 1865 N N . PHE A 1 225 ? -22.433 11.993 11.190 1.00 91.56 225 PHE A N 1
ATOM 1866 C CA . PHE A 1 225 ? -23.594 11.127 11.422 1.00 91.56 225 PHE A CA 1
ATOM 1867 C C . PHE A 1 225 ? -24.033 11.097 12.883 1.00 91.56 225 PHE A C 1
ATOM 1869 O O . PHE A 1 225 ? -25.231 11.034 13.164 1.00 91.56 225 PHE A O 1
ATOM 1876 N N . LYS A 1 226 ? -23.082 11.169 13.819 1.00 90.62 226 LYS A N 1
ATOM 1877 C CA . LYS A 1 226 ? -23.377 11.333 15.242 1.00 90.62 226 LYS A CA 1
ATOM 1878 C C . LYS A 1 226 ? -24.109 12.652 15.498 1.00 90.62 226 LYS A C 1
ATOM 1880 O O . LYS A 1 226 ? -25.132 12.640 16.174 1.00 90.62 226 LYS A O 1
ATOM 1885 N N . LYS A 1 227 ? -23.614 13.777 14.963 1.00 91.56 227 LYS A N 1
ATOM 1886 C CA . LYS A 1 227 ? -24.225 15.106 15.155 1.00 91.56 227 LYS A CA 1
ATOM 1887 C C . LYS A 1 227 ? -25.643 15.180 14.580 1.00 91.56 227 LYS A C 1
ATOM 1889 O O . LYS A 1 227 ? -26.492 15.848 15.153 1.00 91.56 227 LYS A O 1
ATOM 1894 N N . MET A 1 228 ? -25.899 14.463 13.488 1.00 91.75 228 MET A N 1
ATOM 1895 C CA . MET A 1 228 ? -27.223 14.349 12.867 1.00 91.75 228 MET A CA 1
ATOM 1896 C C . MET A 1 228 ? -28.165 13.360 13.581 1.00 91.75 228 MET A C 1
ATOM 1898 O O . MET A 1 228 ? -29.300 13.199 13.149 1.00 91.75 228 MET A O 1
ATOM 1902 N N . GLY A 1 229 ? -27.717 12.631 14.611 1.00 87.94 229 GLY A N 1
ATOM 1903 C CA . GLY A 1 229 ? -28.513 11.608 15.311 1.00 87.94 229 GLY A CA 1
ATOM 1904 C C . GLY A 1 229 ? -28.684 10.279 14.556 1.00 87.94 229 GLY A C 1
ATOM 1905 O O . GLY A 1 229 ? -28.923 9.244 15.179 1.00 87.94 229 GLY A O 1
ATOM 1906 N N . ILE A 1 230 ? -28.464 10.269 13.237 1.00 91.06 230 ILE A N 1
ATOM 1907 C CA . ILE A 1 230 ? -28.540 9.082 12.365 1.00 91.06 230 ILE A CA 1
ATOM 1908 C C . ILE A 1 230 ? -27.604 7.967 12.853 1.00 91.06 230 ILE A C 1
ATOM 1910 O O . ILE A 1 230 ? -27.979 6.797 12.864 1.00 91.06 230 ILE A O 1
ATOM 1914 N N . GLY A 1 231 ? -26.390 8.321 13.286 1.00 86.38 231 GLY A N 1
ATOM 1915 C CA . GLY A 1 231 ? -25.387 7.345 13.717 1.00 86.38 231 GLY A CA 1
ATOM 1916 C C . GLY A 1 231 ? -25.814 6.530 14.942 1.00 86.38 231 GLY A C 1
ATOM 1917 O O . GLY A 1 231 ? -25.510 5.342 15.018 1.00 86.38 231 GLY A O 1
ATOM 1918 N N . GLY A 1 232 ? -26.547 7.144 15.878 1.00 89.25 232 GLY A N 1
ATOM 1919 C CA . GLY A 1 232 ? -27.095 6.448 17.046 1.00 89.25 232 GLY A CA 1
ATOM 1920 C C . GLY A 1 232 ? -28.222 5.491 16.663 1.00 89.25 232 GLY A C 1
ATOM 1921 O O . GLY A 1 232 ? -28.188 4.325 17.043 1.00 89.25 232 GLY A O 1
ATOM 1922 N N . TYR A 1 233 ? -29.158 5.956 15.832 1.00 90.00 233 TYR A N 1
ATOM 1923 C CA . TYR A 1 233 ? -30.257 5.132 15.324 1.00 90.00 233 TYR A CA 1
ATOM 1924 C C . TYR A 1 233 ? -29.752 3.904 14.554 1.00 90.00 233 TYR A C 1
ATOM 1926 O O . TYR A 1 233 ? -30.165 2.776 14.825 1.00 90.00 233 TYR A O 1
ATOM 1934 N N . LEU A 1 234 ? -28.811 4.107 13.625 1.00 88.94 234 LEU A N 1
ATOM 1935 C CA . LEU A 1 234 ? -28.223 3.021 12.844 1.00 88.94 234 LEU A CA 1
ATOM 1936 C C . LEU A 1 234 ? -27.480 2.025 13.742 1.00 88.94 234 LEU A C 1
ATOM 1938 O O . LEU A 1 234 ? -27.582 0.814 13.542 1.00 88.94 234 LEU A O 1
ATOM 1942 N N . TYR A 1 235 ? -26.754 2.529 14.743 1.00 89.94 235 TYR A N 1
ATOM 1943 C CA . TYR A 1 235 ? -26.092 1.683 15.726 1.00 89.94 235 TYR A CA 1
ATOM 1944 C C . TYR A 1 235 ? -27.097 0.803 16.479 1.00 89.94 235 TYR A C 1
ATOM 1946 O O . TYR A 1 235 ? -26.897 -0.408 16.555 1.00 89.94 235 TYR A O 1
ATOM 1954 N N . ASP A 1 236 ? -28.184 1.381 16.993 1.00 90.31 236 ASP A N 1
ATOM 1955 C CA . ASP A 1 236 ? -29.203 0.639 17.740 1.00 90.31 236 ASP A CA 1
ATOM 1956 C C . ASP A 1 236 ? -29.921 -0.393 16.863 1.00 90.31 236 ASP A C 1
ATOM 1958 O O . ASP A 1 236 ? -30.162 -1.520 17.301 1.00 90.31 236 ASP A O 1
ATOM 1962 N N . TYR A 1 237 ? -30.191 -0.054 15.599 1.00 90.06 237 TYR A N 1
ATOM 1963 C CA . TYR A 1 237 ? -30.741 -0.996 14.630 1.00 90.06 237 TYR A CA 1
ATOM 1964 C C . TYR A 1 237 ? -29.830 -2.222 14.467 1.00 90.06 237 TYR A C 1
ATOM 1966 O O . TYR A 1 237 ? -30.288 -3.356 14.621 1.00 90.06 237 TYR A O 1
ATOM 1974 N N . ILE A 1 238 ? -28.526 -2.015 14.247 1.00 87.12 238 ILE A N 1
ATOM 1975 C CA . ILE A 1 238 ? -27.544 -3.106 14.126 1.00 87.12 238 ILE A CA 1
ATOM 1976 C C . ILE A 1 238 ? -27.441 -3.895 15.439 1.00 87.12 238 ILE A C 1
ATOM 1978 O O . ILE A 1 238 ? -27.428 -5.128 15.426 1.00 87.12 238 ILE A O 1
ATOM 1982 N N . ALA A 1 239 ? -27.398 -3.201 16.578 1.00 86.00 239 ALA A N 1
ATOM 1983 C CA . ALA A 1 239 ? -27.287 -3.814 17.896 1.00 86.00 239 ALA A CA 1
ATOM 1984 C C . ALA A 1 239 ? -28.502 -4.692 18.236 1.00 86.00 239 ALA A C 1
ATOM 1986 O O . ALA A 1 239 ? -28.315 -5.738 18.855 1.00 86.00 239 ALA A O 1
ATOM 1987 N N . SER A 1 240 ? -29.708 -4.318 17.797 1.00 87.19 240 SER A N 1
ATOM 1988 C CA . SER A 1 240 ? -30.944 -5.089 18.009 1.00 87.19 240 SER A CA 1
ATOM 1989 C C . SER A 1 240 ? -31.014 -6.382 17.188 1.00 87.19 240 SER A C 1
ATOM 1991 O O . SER A 1 240 ? -31.689 -7.333 17.571 1.00 87.19 240 SER A O 1
ATOM 1993 N N . LYS A 1 241 ? -30.302 -6.434 16.055 1.00 85.12 241 LYS A N 1
ATOM 1994 C CA . LYS A 1 241 ? -30.288 -7.582 15.136 1.00 85.12 241 LYS A CA 1
ATOM 1995 C C . LYS A 1 241 ? -29.160 -8.570 15.420 1.00 85.12 241 LYS A C 1
ATOM 1997 O O . LYS A 1 241 ? -29.025 -9.566 14.709 1.00 85.12 241 LYS A O 1
ATOM 2002 N N . ARG A 1 242 ? -28.323 -8.315 16.430 1.00 84.06 242 ARG A N 1
ATOM 2003 C CA . ARG A 1 242 ? -27.187 -9.189 16.731 1.00 84.06 242 ARG A CA 1
ATOM 2004 C C . ARG A 1 242 ? -27.662 -10.495 17.372 1.00 84.06 242 ARG A C 1
ATOM 2006 O O . ARG A 1 242 ? -28.412 -10.491 18.342 1.00 84.06 242 ARG A O 1
ATOM 2013 N N . LYS A 1 243 ? -27.180 -11.623 16.856 1.00 80.94 243 LYS A N 1
ATOM 2014 C CA . LYS A 1 243 ? -27.427 -12.941 17.447 1.00 80.94 243 LYS A CA 1
ATOM 2015 C C . LYS A 1 243 ? -26.461 -13.165 18.612 1.00 80.94 243 LYS A C 1
ATOM 2017 O O . LYS A 1 243 ? -25.248 -13.102 18.413 1.00 80.94 243 LYS A O 1
ATOM 2022 N N . VAL A 1 244 ? -26.994 -13.428 19.802 1.00 80.50 244 VAL A N 1
ATOM 2023 C CA . VAL A 1 244 ? -26.219 -13.817 20.988 1.00 80.50 244 VAL A CA 1
ATOM 2024 C C . VAL A 1 244 ? -26.298 -15.334 21.111 1.00 80.50 244 VAL A C 1
ATOM 2026 O O . VAL A 1 244 ? -27.390 -15.892 21.173 1.00 80.50 244 VAL A O 1
ATOM 2029 N N . ILE A 1 245 ? -25.149 -16.003 21.067 1.00 76.75 245 ILE A N 1
ATOM 2030 C CA . ILE A 1 245 ? -25.036 -17.456 21.194 1.00 76.75 245 ILE A CA 1
ATOM 2031 C C . ILE A 1 245 ? -24.216 -17.716 22.459 1.00 76.75 245 ILE A C 1
ATOM 2033 O O . ILE A 1 245 ? -23.004 -17.478 22.438 1.00 76.75 245 ILE A O 1
ATOM 2037 N N . PRO A 1 246 ? -24.842 -18.148 23.566 1.00 69.12 246 PRO A N 1
ATOM 2038 C CA . PRO A 1 246 ? -24.109 -18.461 24.780 1.00 69.12 246 PRO A CA 1
ATOM 2039 C C . PRO A 1 246 ? -23.161 -19.624 24.493 1.00 69.12 246 PRO A C 1
ATOM 2041 O O . PRO A 1 246 ? -23.575 -20.699 24.067 1.00 69.12 246 PRO A O 1
ATOM 2044 N N . VAL A 1 247 ? -21.867 -19.386 24.680 1.00 60.56 247 VAL A N 1
ATOM 2045 C CA . VAL A 1 247 ? -20.837 -20.414 24.517 1.00 60.56 247 VAL A CA 1
ATOM 2046 C C . VAL A 1 247 ? -20.524 -20.930 25.916 1.00 60.56 247 VAL A C 1
ATOM 2048 O O . VAL A 1 247 ? -20.041 -20.155 26.741 1.00 60.56 247 VAL A O 1
ATOM 2051 N N . GLY A 1 248 ? -20.836 -22.200 26.189 1.00 54.03 248 GLY A N 1
ATOM 2052 C CA . GLY A 1 248 ? -20.541 -22.850 27.474 1.00 54.03 248 GLY A CA 1
ATOM 2053 C C . GLY A 1 248 ? -21.738 -23.173 28.379 1.00 54.03 248 GLY A C 1
ATOM 2054 O O . GLY A 1 248 ? -21.516 -23.801 29.402 1.00 54.03 248 GLY A O 1
ATOM 2055 N N . ASN A 1 249 ? -22.975 -22.832 27.996 1.00 43.97 249 ASN A N 1
ATOM 2056 C CA . ASN A 1 249 ? -24.199 -23.350 28.636 1.00 43.97 249 ASN A CA 1
ATOM 2057 C C . ASN A 1 249 ? -24.806 -24.484 27.794 1.00 43.97 249 ASN A C 1
ATOM 2059 O O . ASN A 1 249 ? -25.970 -24.430 27.401 1.00 43.97 249 ASN A O 1
ATOM 2063 N N . CYS A 1 250 ? -23.998 -25.491 27.464 1.00 44.62 250 CYS A N 1
ATOM 2064 C CA . CYS A 1 250 ? -24.582 -26.800 27.208 1.00 44.62 250 CYS A CA 1
ATOM 2065 C C . CYS A 1 250 ? -24.798 -27.431 28.581 1.00 44.62 250 CYS A C 1
ATOM 2067 O O . CYS A 1 250 ? -23.878 -28.038 29.117 1.00 44.62 250 CYS A O 1
ATOM 2069 N N . ASP A 1 251 ? -25.993 -27.266 29.144 1.00 43.25 251 ASP A N 1
ATOM 2070 C CA . ASP A 1 251 ? -26.534 -28.352 29.957 1.00 43.25 251 ASP A CA 1
ATOM 2071 C C . ASP A 1 251 ? -26.654 -29.562 29.010 1.00 43.25 251 ASP A C 1
ATOM 2073 O O . ASP A 1 251 ? -26.957 -29.369 27.829 1.00 43.25 251 ASP A O 1
ATOM 2077 N N . ASP A 1 252 ? -26.344 -30.767 29.487 1.00 45.72 252 ASP A N 1
ATOM 2078 C CA . ASP A 1 252 ? -26.104 -32.028 28.750 1.00 45.72 252 ASP A CA 1
ATOM 2079 C C . ASP A 1 252 ? -27.259 -32.568 27.852 1.00 45.72 252 ASP A C 1
ATOM 2081 O O . ASP A 1 252 ? -27.439 -33.771 27.696 1.00 45.72 252 ASP A O 1
ATOM 2085 N N . LEU A 1 253 ? -28.053 -31.709 27.210 1.00 44.19 253 LEU A N 1
ATOM 2086 C CA . LEU A 1 253 ? -29.236 -32.028 26.401 1.00 44.19 253 LEU A CA 1
ATOM 2087 C C . LEU A 1 253 ? -29.129 -31.550 24.943 1.00 44.19 253 LEU A C 1
ATOM 2089 O O . LEU A 1 253 ? -30.138 -31.330 24.272 1.00 44.19 253 LEU A O 1
ATOM 2093 N N . CYS A 1 254 ? -27.917 -31.388 24.406 1.00 48.28 254 CYS A N 1
ATOM 2094 C CA . CYS A 1 254 ? -27.743 -31.078 22.985 1.00 48.28 254 CYS A CA 1
ATOM 2095 C C . CYS A 1 254 ? -27.777 -32.358 22.132 1.00 48.28 254 CYS A C 1
ATOM 2097 O O . CYS A 1 254 ? -26.776 -32.766 21.543 1.00 48.28 254 CYS A O 1
ATOM 2099 N N . GLU A 1 255 ? -28.946 -32.998 22.055 1.00 45.12 255 GLU A N 1
ATOM 2100 C CA . GLU A 1 255 ? -29.212 -33.999 21.024 1.00 45.12 255 GLU A CA 1
ATOM 2101 C C . GLU A 1 255 ? -29.358 -33.291 19.674 1.00 45.12 255 GLU A C 1
ATOM 2103 O O . GLU A 1 255 ? -30.367 -32.653 19.359 1.00 45.12 255 GLU A O 1
ATOM 2108 N N . LEU A 1 256 ? -28.316 -33.389 18.850 1.00 49.03 256 LEU A N 1
ATOM 2109 C CA . LEU A 1 256 ? -28.398 -33.034 17.442 1.00 49.03 256 LEU A CA 1
ATOM 2110 C C . LEU A 1 256 ? -29.389 -33.990 16.772 1.00 49.03 256 LEU A C 1
ATOM 2112 O O . LEU A 1 256 ? -29.045 -35.130 16.473 1.00 49.03 256 LEU A O 1
ATOM 2116 N N . GLN A 1 257 ? -30.612 -33.519 16.525 1.00 45.94 257 GLN A N 1
ATOM 2117 C CA . GLN A 1 257 ? -31.593 -34.230 15.705 1.00 45.94 257 GLN A CA 1
ATOM 2118 C C . GLN A 1 257 ? -30.946 -34.565 14.348 1.00 45.94 257 GLN A C 1
ATOM 2120 O O . GLN A 1 257 ? -30.597 -33.642 13.597 1.00 45.94 257 GLN A O 1
ATOM 2125 N N . PRO A 1 258 ? -30.745 -35.851 14.008 1.00 45.59 258 PRO A N 1
ATOM 2126 C CA . PRO A 1 258 ? -30.167 -36.211 12.726 1.00 45.59 258 PRO A CA 1
ATOM 2127 C C . PRO A 1 258 ? -31.116 -35.764 11.611 1.00 45.59 258 PRO A C 1
ATOM 2129 O O . PRO A 1 258 ? -32.331 -35.966 11.678 1.00 45.59 258 PRO A O 1
ATOM 2132 N N . LYS A 1 259 ? -30.553 -35.119 10.582 1.00 43.06 259 LYS A N 1
ATOM 2133 C CA . LYS A 1 259 ? -31.283 -34.701 9.378 1.00 43.06 259 LYS A CA 1
ATOM 2134 C C . LYS A 1 259 ? -32.081 -35.887 8.832 1.00 43.06 259 LYS A C 1
ATOM 2136 O O . LYS A 1 259 ? -31.482 -36.875 8.412 1.00 43.06 259 LYS A O 1
ATOM 2141 N N . ARG A 1 260 ? -33.413 -35.761 8.777 1.00 47.28 260 ARG A N 1
ATOM 2142 C CA . ARG A 1 260 ? -34.241 -36.649 7.955 1.00 47.28 260 ARG A CA 1
ATOM 2143 C C . ARG A 1 260 ? -33.823 -36.455 6.506 1.00 47.28 260 ARG A C 1
ATOM 2145 O O . ARG A 1 260 ? -34.021 -35.384 5.936 1.00 47.28 260 ARG A O 1
ATOM 2152 N N . VAL A 1 261 ? -33.193 -37.483 5.961 1.00 45.19 261 VAL A N 1
ATOM 2153 C CA . VAL A 1 261 ? -33.043 -37.655 4.524 1.00 45.19 261 VAL A CA 1
ATOM 2154 C C . VAL A 1 261 ? -34.422 -38.062 4.012 1.00 45.19 261 VAL A C 1
ATOM 2156 O O . VAL A 1 261 ? -34.935 -39.111 4.401 1.00 45.19 261 VAL A O 1
ATOM 2159 N N . HIS A 1 262 ? -35.032 -37.189 3.217 1.00 42.56 262 HIS A N 1
ATOM 2160 C CA . HIS A 1 262 ? -36.073 -37.548 2.262 1.00 42.56 262 HIS A CA 1
ATOM 2161 C C . HIS A 1 262 ? -35.463 -37.432 0.870 1.00 42.56 262 HIS A C 1
ATOM 2163 O O . HIS A 1 262 ? -34.700 -36.457 0.663 1.00 42.56 262 HIS A O 1
#

pLDDT: mean 88.16, std 11.8, range [42.56, 98.0]

Secondary structure (DSSP, 8-state):
--HHHHTT-HHHHHHTSGGG--HHHHHHHHH-HHHHHHHHHHHHHHHHHHHHHHH-TTTHHHHHHHHHHHHHHHHHHT--HHHHHHHHHHHHTTS-HHHHHHHHHHHHHHHHHHHHHHHHHHHHHHHHHSGGG-EEEEE-TT-HHHHHHHHHHHHH-SS--EEEEETTSHHHHHHTT--HHHHHHS-EEEETTEEEEEEETHHHHHHHHHH-GGGGGGHHHHHHHHHTSHHHHHHHHHHHTPPP--SS---S----------